Protein AF-A0A8J2WSA9-F1 (afdb_monomer_lite)

Sequence (215 aa):
MGLITRNKRFHPSLLTGVGIVQQIETETTKSYQGMYNQSFPDRCWSPDGKLTFFTTPCKSSVQTYALNWESFKICKLSLPNGCTGSVVLDVFEDWILVCGVSLTRPDQIFIGHKPGAYPMDMPDSLTGNKELPSTQSLVADVVSFKVEGDMEYEASLIFPKNPSKKTPLVVAPHGDPHSVSTDQFNAEAYFFCQLGYAVLLVNYRDRGRDRGSRD

Organism: NCBI:txid27404

Structure (mmCIF, N/CA/C/O backbone):
data_AF-A0A8J2WSA9-F1
#
_entry.id   AF-A0A8J2WSA9-F1
#
loop_
_atom_site.group_PDB
_atom_site.id
_atom_site.type_symbol
_atom_site.label_atom_id
_atom_site.label_alt_id
_atom_site.label_comp_id
_atom_site.label_asym_id
_atom_site.label_entity_id
_atom_site.label_seq_id
_atom_site.pdbx_PDB_ins_code
_atom_site.Cartn_x
_atom_site.Cartn_y
_atom_site.Cartn_z
_atom_site.occupancy
_atom_site.B_iso_or_equiv
_atom_site.auth_seq_id
_atom_site.auth_comp_id
_atom_site.auth_asym_id
_atom_site.auth_atom_id
_atom_site.pdbx_PDB_model_num
ATOM 1 N N . MET A 1 1 ? 17.358 -14.749 -1.914 1.00 30.53 1 MET A N 1
ATOM 2 C CA . MET A 1 1 ? 18.694 -14.655 -2.541 1.00 30.53 1 MET A CA 1
ATOM 3 C C . MET A 1 1 ? 18.628 -15.408 -3.864 1.00 30.53 1 MET A C 1
ATOM 5 O O . MET A 1 1 ? 18.800 -16.616 -3.882 1.00 30.53 1 MET A O 1
ATOM 9 N N . GLY A 1 2 ? 18.233 -14.723 -4.937 1.00 26.17 2 GLY A N 1
ATOM 10 C CA . GLY A 1 2 ? 18.150 -15.286 -6.284 1.00 26.17 2 GLY A CA 1
ATOM 11 C C . GLY A 1 2 ? 19.093 -14.502 -7.182 1.00 26.17 2 GLY A C 1
ATOM 12 O O . GLY A 1 2 ? 18.938 -13.291 -7.319 1.00 26.17 2 GLY A O 1
ATOM 13 N N . LEU A 1 3 ? 20.114 -15.170 -7.717 1.00 29.11 3 LEU A N 1
ATOM 14 C CA . LEU A 1 3 ? 20.982 -14.602 -8.742 1.00 29.11 3 LEU A CA 1
ATOM 15 C C . LEU A 1 3 ? 20.150 -14.396 -10.014 1.00 29.11 3 LEU A C 1
ATOM 17 O O . LEU A 1 3 ? 19.649 -15.360 -10.586 1.00 29.11 3 LEU A O 1
ATOM 21 N N . ILE A 1 4 ? 20.038 -13.150 -10.472 1.00 36.53 4 ILE A N 1
ATOM 22 C CA . ILE A 1 4 ? 19.487 -12.831 -11.790 1.00 36.53 4 ILE A CA 1
ATOM 23 C C . ILE A 1 4 ? 20.534 -13.242 -12.830 1.00 36.53 4 ILE A C 1
ATOM 25 O O . ILE A 1 4 ? 21.504 -12.526 -13.073 1.00 36.53 4 ILE A O 1
ATOM 29 N N . THR A 1 5 ? 20.362 -14.411 -13.445 1.00 39.06 5 THR A N 1
ATOM 30 C CA . THR A 1 5 ? 21.155 -14.840 -14.602 1.00 39.06 5 THR A CA 1
ATOM 31 C C . THR A 1 5 ? 20.260 -15.065 -15.814 1.00 39.06 5 THR A C 1
ATOM 33 O O . THR A 1 5 ? 19.756 -16.156 -16.054 1.00 39.06 5 THR A O 1
ATOM 36 N N . ARG A 1 6 ? 20.145 -14.040 -16.665 1.00 35.16 6 ARG A N 1
ATOM 37 C CA . ARG A 1 6 ? 19.981 -14.237 -18.113 1.00 35.16 6 ARG A CA 1
ATOM 38 C C . ARG A 1 6 ? 20.820 -13.220 -18.884 1.00 35.16 6 ARG A C 1
ATOM 40 O O . ARG A 1 6 ? 20.418 -12.085 -19.089 1.00 35.16 6 ARG A O 1
ATOM 47 N N . ASN A 1 7 ? 22.013 -13.675 -19.273 1.00 36.06 7 ASN A N 1
ATOM 48 C CA . ASN A 1 7 ? 22.831 -13.279 -20.427 1.00 36.06 7 ASN A CA 1
ATOM 49 C C . ASN A 1 7 ? 22.520 -11.938 -21.128 1.00 36.06 7 ASN A C 1
ATOM 51 O O . ASN A 1 7 ? 22.297 -11.895 -22.336 1.00 36.06 7 ASN A O 1
ATOM 55 N N . LYS A 1 8 ? 22.662 -10.827 -20.410 1.00 39.75 8 LYS A N 1
ATOM 56 C CA . LYS A 1 8 ? 23.240 -9.599 -20.963 1.00 39.75 8 LYS A CA 1
ATOM 57 C C . LYS A 1 8 ? 24.383 -9.231 -20.030 1.00 39.75 8 LYS A C 1
ATOM 59 O O . LYS A 1 8 ? 24.172 -9.070 -18.832 1.00 39.75 8 LYS A O 1
ATOM 64 N N . ARG A 1 9 ? 25.613 -9.240 -20.553 1.00 31.02 9 ARG A N 1
ATOM 65 C CA . ARG A 1 9 ? 26.825 -8.932 -19.786 1.00 31.02 9 ARG A CA 1
ATOM 66 C C . ARG A 1 9 ? 26.607 -7.600 -19.068 1.00 31.02 9 ARG A C 1
ATOM 68 O O . ARG A 1 9 ? 26.529 -6.568 -19.726 1.00 31.02 9 ARG A O 1
ATOM 75 N N . PHE A 1 10 ? 26.507 -7.640 -17.741 1.00 34.78 10 PHE A N 1
ATOM 76 C CA . PHE A 1 10 ? 26.661 -6.458 -16.905 1.00 34.78 10 PHE A CA 1
ATOM 77 C C . PHE A 1 10 ? 28.043 -5.895 -17.240 1.00 34.78 10 PHE A C 1
ATOM 79 O O . PHE A 1 10 ? 29.053 -6.562 -17.004 1.00 34.78 10 PHE A O 1
ATOM 86 N N . HIS A 1 11 ? 28.100 -4.740 -17.899 1.00 27.27 11 HIS A N 1
ATOM 87 C CA . HIS A 1 11 ? 29.375 -4.100 -18.187 1.00 27.27 11 HIS A CA 1
ATOM 88 C C . HIS A 1 11 ? 29.906 -3.563 -16.846 1.00 27.27 11 HIS A C 1
ATOM 90 O O . HIS A 1 11 ? 29.234 -2.727 -16.240 1.00 27.27 11 HIS A O 1
ATOM 96 N N . PRO A 1 12 ? 31.064 -4.025 -16.335 1.00 32.34 12 PRO A N 1
ATOM 97 C CA . PRO A 1 12 ? 31.520 -3.695 -14.978 1.00 32.34 12 PRO A CA 1
ATOM 98 C C . PRO A 1 12 ? 31.908 -2.222 -14.777 1.00 32.34 12 PRO A C 1
ATOM 100 O O . PRO A 1 12 ? 32.333 -1.839 -13.693 1.00 32.34 12 PRO A O 1
ATOM 103 N N . SER A 1 13 ? 31.780 -1.380 -15.802 1.00 31.00 13 SER A N 1
ATOM 104 C CA . SER A 1 13 ? 32.219 0.016 -15.795 1.00 31.00 13 SER A CA 1
ATOM 105 C C . SER A 1 13 ? 31.344 0.966 -14.961 1.00 31.00 13 SER A C 1
ATOM 107 O O . SER A 1 13 ? 31.622 2.158 -14.945 1.00 31.00 13 SER A O 1
ATOM 109 N N . LEU A 1 14 ? 30.314 0.468 -14.268 1.00 39.72 14 LEU A N 1
ATOM 110 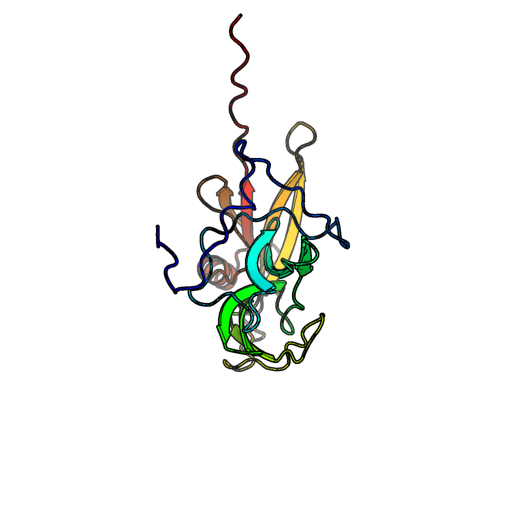C CA . LEU A 1 14 ? 29.428 1.257 -13.392 1.00 39.72 14 LEU A CA 1
ATOM 111 C C . LEU A 1 14 ? 29.654 1.019 -11.891 1.00 39.72 14 LEU A C 1
ATOM 113 O O . LEU A 1 14 ? 28.979 1.624 -11.065 1.00 39.72 14 LEU A O 1
ATOM 117 N N . LEU A 1 15 ? 30.628 0.184 -11.525 1.00 32.22 15 LEU A N 1
ATOM 118 C CA . LEU A 1 15 ? 31.158 0.149 -10.167 1.00 32.22 15 LEU A CA 1
ATOM 119 C C . LEU A 1 15 ? 32.480 0.910 -10.175 1.00 32.22 15 LEU A C 1
ATOM 121 O O . LEU A 1 15 ? 33.529 0.362 -10.510 1.00 32.22 15 LEU A O 1
ATOM 125 N N . THR A 1 16 ? 32.454 2.184 -9.785 1.00 33.78 16 THR A N 1
ATOM 126 C CA . THR A 1 16 ? 33.670 2.769 -9.216 1.00 33.78 16 THR A CA 1
ATOM 127 C C . THR A 1 16 ? 34.072 1.885 -8.035 1.00 33.78 16 THR A C 1
ATOM 129 O O . THR A 1 16 ? 33.207 1.452 -7.278 1.00 33.78 16 THR A O 1
ATOM 132 N N . GLY A 1 17 ? 35.364 1.585 -7.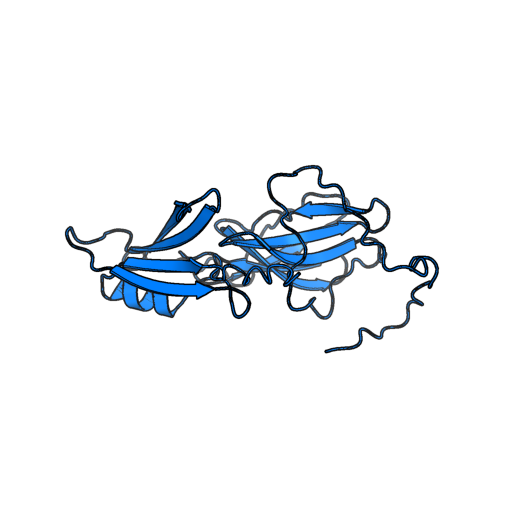869 1.00 36.12 17 GLY A N 1
ATOM 133 C CA . GLY A 1 17 ? 35.902 0.693 -6.821 1.00 36.12 17 GLY A CA 1
ATOM 134 C C . GLY A 1 17 ? 35.656 1.134 -5.367 1.00 36.12 17 GLY A C 1
ATOM 135 O O . GLY A 1 17 ? 36.246 0.593 -4.441 1.00 36.12 17 GLY A O 1
ATOM 136 N N . VAL A 1 18 ? 34.778 2.109 -5.170 1.00 34.09 18 VAL A N 1
ATOM 137 C CA . VAL A 1 18 ? 34.196 2.558 -3.916 1.00 34.09 18 VAL A CA 1
ATOM 138 C C . VAL A 1 18 ? 32.696 2.581 -4.193 1.00 34.09 18 VAL A C 1
ATOM 140 O O . VAL A 1 18 ? 32.286 3.213 -5.166 1.00 34.09 18 VAL A O 1
ATOM 143 N N . GLY A 1 19 ? 31.892 1.847 -3.421 1.00 33.97 19 GLY A N 1
ATOM 144 C CA . GLY A 1 19 ? 30.439 1.745 -3.594 1.00 33.97 19 GLY A CA 1
ATOM 145 C C . GLY A 1 19 ? 29.738 3.092 -3.413 1.00 33.97 19 GLY A C 1
ATOM 146 O O . GLY A 1 19 ? 29.170 3.363 -2.359 1.00 33.97 19 GLY A O 1
ATOM 147 N N . ILE A 1 20 ? 29.811 3.950 -4.426 1.00 35.47 20 ILE A N 1
ATOM 148 C CA . ILE A 1 20 ? 29.144 5.243 -4.460 1.00 35.47 20 ILE A CA 1
ATOM 149 C C . ILE A 1 20 ? 27.682 4.965 -4.799 1.00 35.47 20 ILE A C 1
ATOM 151 O O . ILE A 1 20 ? 27.349 4.535 -5.902 1.00 35.47 20 ILE A O 1
ATOM 155 N N . VAL A 1 21 ? 26.806 5.201 -3.824 1.00 45.19 21 VAL A N 1
ATOM 156 C CA . VAL A 1 21 ? 25.365 5.298 -4.055 1.00 45.19 21 VAL A CA 1
ATOM 157 C C . VAL A 1 21 ? 25.145 6.561 -4.881 1.00 45.19 21 VAL A C 1
ATOM 159 O O . VAL A 1 21 ? 25.292 7.670 -4.370 1.00 45.19 21 VAL A O 1
ATOM 162 N N . GLN A 1 22 ? 24.840 6.411 -6.169 1.00 46.47 22 GLN A N 1
ATOM 163 C CA . GLN A 1 22 ? 24.440 7.550 -6.985 1.00 46.47 22 GLN A CA 1
ATOM 164 C C . GLN A 1 22 ? 23.079 8.039 -6.489 1.00 46.47 22 GLN A C 1
ATOM 166 O O . GLN A 1 22 ? 22.099 7.292 -6.482 1.00 46.47 22 GLN A O 1
ATOM 171 N N . GLN A 1 23 ? 23.026 9.293 -6.042 1.00 52.50 23 GLN A N 1
ATOM 172 C CA . GLN A 1 23 ? 21.777 9.922 -5.646 1.00 52.50 23 GLN A CA 1
ATOM 173 C C . GLN A 1 23 ? 20.931 10.146 -6.901 1.00 52.50 23 GLN A C 1
ATOM 175 O O . GLN A 1 23 ? 21.329 10.865 -7.814 1.00 52.50 23 GLN A O 1
ATOM 180 N N . ILE A 1 24 ? 19.781 9.482 -6.955 1.00 56.69 24 ILE A N 1
ATOM 181 C CA . ILE A 1 24 ? 18.830 9.611 -8.055 1.00 56.69 24 ILE A CA 1
ATOM 182 C C . ILE A 1 24 ? 17.950 10.836 -7.794 1.00 56.69 24 ILE A C 1
ATOM 184 O O . ILE A 1 24 ? 17.276 10.921 -6.764 1.00 56.69 24 ILE A O 1
ATOM 188 N N . GLU A 1 25 ? 17.958 11.786 -8.728 1.00 48.47 25 GLU A N 1
ATOM 189 C CA . GLU A 1 25 ? 17.082 12.954 -8.689 1.00 48.47 25 GLU A CA 1
ATOM 190 C C . GLU A 1 25 ? 15.652 12.560 -9.080 1.00 48.47 25 GLU A C 1
ATOM 192 O O . GLU A 1 25 ? 15.408 11.872 -10.074 1.00 48.47 25 GLU A O 1
ATOM 197 N N . THR A 1 26 ? 14.680 13.000 -8.281 1.00 50.38 26 THR A N 1
ATOM 198 C CA . THR A 1 26 ? 13.255 12.799 -8.559 1.00 50.38 26 THR A CA 1
ATOM 199 C C . THR A 1 26 ? 12.624 14.138 -8.905 1.00 50.38 26 THR A C 1
ATOM 201 O O . THR A 1 26 ? 12.731 15.092 -8.141 1.00 50.38 26 THR A O 1
ATOM 204 N N . GLU A 1 27 ? 11.930 14.223 -10.043 1.00 44.84 27 GLU A N 1
ATOM 205 C CA . GLU A 1 27 ? 11.190 15.442 -10.416 1.00 44.84 27 GLU A CA 1
ATOM 206 C C . GLU A 1 27 ? 10.021 15.710 -9.449 1.00 44.84 27 GLU A C 1
ATOM 208 O O . GLU A 1 27 ? 9.617 16.850 -9.236 1.00 44.84 27 GLU A O 1
ATOM 213 N N . THR A 1 28 ? 9.520 14.662 -8.786 1.00 45.75 28 THR A N 1
ATOM 214 C CA . THR A 1 28 ? 8.508 14.737 -7.726 1.00 45.75 28 THR A CA 1
ATOM 215 C C . THR A 1 28 ? 9.109 14.341 -6.377 1.00 45.75 28 THR A C 1
ATOM 217 O O . THR A 1 28 ? 8.820 13.265 -5.848 1.00 45.75 28 THR A O 1
ATOM 220 N N . THR A 1 29 ? 9.926 15.219 -5.796 1.00 41.12 29 THR A N 1
ATOM 221 C CA . THR A 1 29 ? 10.619 15.029 -4.502 1.00 41.12 29 THR A CA 1
ATOM 222 C C . THR A 1 29 ? 9.713 14.691 -3.310 1.00 41.12 29 THR A C 1
ATOM 224 O O . THR A 1 29 ? 10.207 14.323 -2.250 1.00 41.12 29 THR A O 1
ATOM 227 N N . LYS A 1 30 ? 8.383 14.783 -3.449 1.00 52.03 30 LYS A N 1
ATOM 228 C CA . LYS A 1 30 ? 7.430 14.492 -2.366 1.00 52.03 30 LYS A CA 1
ATOM 229 C C . LYS A 1 30 ? 6.979 13.031 -2.266 1.00 52.03 30 LYS A C 1
ATOM 231 O O . LYS A 1 30 ? 6.441 12.669 -1.224 1.00 52.03 30 LYS A O 1
ATOM 236 N N . SER A 1 31 ? 7.133 12.203 -3.308 1.00 63.50 31 SER A N 1
ATOM 237 C CA . SER A 1 31 ? 6.492 10.871 -3.334 1.00 63.50 31 SER A CA 1
ATOM 238 C C . SER A 1 31 ? 7.441 9.683 -3.180 1.00 63.50 31 SER A C 1
ATOM 240 O O . SER A 1 31 ? 7.039 8.682 -2.598 1.00 63.50 31 SER A O 1
ATOM 242 N N . TYR A 1 32 ? 8.676 9.765 -3.677 1.00 81.25 32 TYR A N 1
ATOM 243 C CA . TYR A 1 32 ? 9.633 8.660 -3.620 1.00 81.25 32 TYR A CA 1
ATOM 244 C C . TYR A 1 32 ? 10.502 8.755 -2.366 1.00 81.25 32 TYR A C 1
ATOM 246 O O . TYR A 1 32 ? 11.132 9.780 -2.124 1.00 81.25 32 TYR A O 1
ATOM 254 N N . GLN A 1 33 ? 10.538 7.683 -1.575 1.00 81.44 33 GLN A N 1
ATOM 255 C CA . GLN A 1 33 ? 11.238 7.662 -0.284 1.00 81.44 33 GLN A CA 1
ATOM 256 C C . GLN A 1 33 ? 12.514 6.819 -0.300 1.00 81.44 33 GLN A C 1
ATOM 258 O O . GLN A 1 33 ? 13.215 6.772 0.702 1.00 81.44 33 GLN A O 1
ATOM 263 N N . GLY A 1 34 ? 12.834 6.184 -1.428 1.00 85.75 34 GLY A N 1
ATOM 264 C CA . GLY A 1 34 ? 13.925 5.223 -1.546 1.00 85.75 34 GLY A CA 1
ATOM 265 C C . GLY A 1 34 ? 13.427 3.854 -1.996 1.00 85.75 34 GLY A C 1
ATOM 266 O O . GLY A 1 34 ? 12.224 3.610 -2.094 1.00 85.75 34 GLY A O 1
ATOM 267 N N . MET A 1 35 ? 14.373 2.967 -2.291 1.00 87.62 35 MET A N 1
ATOM 268 C CA . MET A 1 35 ? 14.117 1.616 -2.781 1.00 87.62 35 MET A CA 1
ATOM 269 C C . MET A 1 35 ? 14.334 0.621 -1.635 1.00 87.62 35 MET A C 1
ATOM 271 O O . MET A 1 35 ? 15.456 0.192 -1.379 1.00 87.62 35 MET A O 1
ATOM 275 N N . TYR A 1 36 ? 13.252 0.298 -0.924 1.00 87.00 36 TYR A N 1
ATOM 276 C CA . TYR A 1 36 ? 13.221 -0.605 0.238 1.00 87.00 36 TYR A CA 1
ATOM 277 C C . TYR A 1 36 ? 12.524 -1.934 -0.079 1.00 87.00 36 TYR A C 1
ATOM 279 O O . TYR A 1 36 ? 11.999 -2.613 0.804 1.00 87.00 36 TYR A O 1
ATOM 287 N N . ASN A 1 37 ? 12.453 -2.293 -1.358 1.00 87.19 37 ASN A N 1
ATOM 288 C CA . ASN A 1 37 ? 11.801 -3.511 -1.801 1.00 87.19 37 ASN A CA 1
ATOM 289 C C . ASN A 1 37 ? 12.589 -4.745 -1.352 1.00 87.19 37 ASN A C 1
ATOM 291 O O . ASN A 1 37 ? 13.810 -4.799 -1.469 1.00 87.19 37 ASN A O 1
ATOM 295 N N . GLN A 1 38 ? 11.884 -5.769 -0.873 1.00 80.88 38 GLN A N 1
ATOM 296 C CA . GLN A 1 38 ? 12.527 -7.024 -0.468 1.00 80.88 38 GLN A CA 1
ATOM 297 C C . GLN A 1 38 ? 13.000 -7.853 -1.670 1.00 80.88 38 GLN A C 1
ATOM 299 O O . GLN A 1 38 ? 13.922 -8.660 -1.555 1.00 80.88 38 GLN A O 1
ATOM 304 N N . SER A 1 39 ? 12.351 -7.682 -2.824 1.00 86.44 39 SER A N 1
ATOM 305 C CA . SER A 1 39 ? 12.686 -8.370 -4.071 1.00 86.44 39 SER A CA 1
ATOM 306 C C . SER A 1 39 ? 12.156 -7.609 -5.289 1.00 86.44 39 SER A C 1
ATOM 308 O O . SER A 1 39 ? 11.332 -6.701 -5.161 1.00 86.44 39 SER A O 1
ATOM 310 N N . PHE A 1 40 ? 12.668 -7.961 -6.466 1.00 91.38 40 PHE A N 1
ATOM 311 C CA . PHE A 1 40 ? 12.097 -7.589 -7.760 1.00 91.38 40 PHE A CA 1
ATOM 312 C C . PHE A 1 40 ? 11.294 -8.778 -8.300 1.00 91.38 40 PHE A C 1
ATOM 314 O O . PHE A 1 40 ? 11.656 -9.915 -7.983 1.00 91.38 40 PHE A O 1
ATOM 321 N N . PRO A 1 41 ? 10.258 -8.554 -9.129 1.00 91.81 41 PRO A N 1
ATOM 322 C CA . PRO A 1 41 ? 9.641 -9.652 -9.859 1.00 91.81 41 PRO A CA 1
ATOM 323 C C . PRO A 1 41 ? 10.644 -10.271 -10.842 1.00 91.81 41 PRO A C 1
ATOM 325 O O . PRO A 1 41 ? 11.576 -9.599 -11.295 1.00 91.81 41 PRO A O 1
ATOM 328 N N . ASP A 1 42 ? 10.430 -11.541 -11.198 1.00 92.06 42 ASP A N 1
ATOM 329 C CA . ASP A 1 42 ? 11.324 -12.297 -12.089 1.00 92.06 42 ASP A CA 1
ATOM 330 C C . ASP A 1 42 ? 11.548 -11.587 -13.433 1.00 92.06 42 ASP A C 1
ATOM 332 O O . ASP A 1 42 ? 12.653 -11.614 -13.986 1.00 92.06 42 ASP A O 1
ATOM 336 N N . ARG A 1 43 ? 10.513 -10.910 -13.948 1.00 94.88 43 ARG A N 1
ATOM 337 C CA . ARG A 1 43 ? 10.621 -9.987 -15.080 1.00 94.88 43 ARG A CA 1
ATOM 338 C C . ARG A 1 43 ? 10.213 -8.591 -14.638 1.00 94.88 43 ARG A C 1
ATOM 340 O O . ARG A 1 43 ? 9.060 -8.326 -14.319 1.00 94.88 43 ARG A O 1
ATOM 347 N N . CYS A 1 44 ? 11.191 -7.698 -14.642 1.00 93.56 44 CYS A N 1
ATOM 348 C CA . CYS A 1 44 ? 11.035 -6.311 -14.220 1.00 93.56 44 CYS A CA 1
ATOM 349 C C . CYS A 1 44 ? 11.605 -5.308 -15.231 1.00 93.56 44 CYS A C 1
ATOM 351 O O . CYS A 1 44 ? 11.681 -4.123 -14.927 1.00 93.56 44 CYS A O 1
ATOM 353 N N . TRP A 1 45 ? 12.037 -5.759 -16.411 1.00 92.50 45 TRP A N 1
ATOM 354 C CA . TRP A 1 45 ? 12.743 -4.936 -17.395 1.00 92.50 45 TRP A CA 1
ATOM 355 C C . TRP A 1 45 ? 11.895 -4.692 -18.635 1.00 92.50 45 TRP A C 1
ATOM 357 O O . TRP A 1 45 ? 11.215 -5.605 -19.103 1.00 92.50 45 TRP A O 1
ATOM 367 N N . SER A 1 46 ? 12.012 -3.498 -19.215 1.00 90.19 46 SER A N 1
ATOM 368 C CA . SER A 1 46 ? 11.565 -3.266 -20.590 1.00 90.19 46 SER A CA 1
ATOM 369 C C . SER A 1 46 ? 12.423 -4.061 -21.594 1.00 90.19 46 SER A C 1
ATOM 371 O O . SER A 1 46 ? 13.589 -4.362 -21.310 1.00 90.19 46 SER A O 1
ATOM 373 N N . PRO A 1 47 ? 11.906 -4.381 -22.796 1.00 89.31 47 PRO A N 1
ATOM 374 C CA . PRO A 1 47 ? 12.631 -5.173 -23.802 1.00 89.31 47 PRO A CA 1
ATOM 375 C C . PRO A 1 47 ? 13.979 -4.580 -24.225 1.00 89.31 47 PRO A C 1
ATOM 377 O O . PRO A 1 47 ? 14.957 -5.305 -24.442 1.00 89.31 47 PRO A O 1
ATOM 380 N N . ASP A 1 48 ? 14.040 -3.251 -24.300 1.00 89.06 48 ASP A N 1
ATOM 381 C CA . ASP A 1 48 ? 15.241 -2.484 -24.632 1.00 89.06 48 ASP A CA 1
ATOM 382 C C . ASP A 1 48 ? 16.257 -2.401 -23.476 1.00 89.06 48 ASP A C 1
ATOM 384 O O . ASP A 1 48 ? 17.397 -1.993 -23.687 1.00 89.06 48 ASP A O 1
ATOM 388 N N . GLY A 1 49 ? 15.881 -2.841 -22.270 1.00 89.31 49 GLY A N 1
ATOM 389 C CA . GLY A 1 49 ? 16.709 -2.791 -21.067 1.00 89.31 49 GLY A CA 1
ATOM 390 C C . GLY A 1 49 ? 16.883 -1.391 -20.475 1.00 89.31 49 GLY A C 1
ATOM 391 O O . GLY A 1 49 ? 17.723 -1.215 -19.597 1.00 89.31 49 GLY A O 1
ATOM 392 N N . LYS A 1 50 ? 16.125 -0.392 -20.941 1.00 89.06 50 LYS A N 1
ATOM 393 C CA . LYS A 1 50 ? 16.253 0.998 -20.482 1.00 89.06 50 LYS A CA 1
ATOM 394 C C . LYS A 1 50 ? 15.480 1.287 -19.205 1.00 89.06 50 LYS A C 1
ATOM 396 O O . LYS A 1 50 ? 15.829 2.228 -18.493 1.00 89.06 50 LYS A O 1
ATOM 401 N N . LEU A 1 51 ? 14.433 0.515 -18.922 1.00 89.50 51 LEU A N 1
ATOM 402 C CA . LEU A 1 51 ? 13.562 0.705 -17.770 1.00 89.50 51 LEU A CA 1
ATOM 403 C C . LEU A 1 51 ? 13.579 -0.522 -16.860 1.00 89.50 51 LEU A C 1
ATOM 405 O O . LEU A 1 51 ? 13.489 -1.653 -17.338 1.00 89.50 51 LEU A O 1
ATOM 409 N N . THR A 1 52 ? 13.614 -0.282 -15.550 1.00 91.62 52 THR A N 1
ATOM 410 C CA . THR A 1 52 ? 13.305 -1.292 -14.530 1.00 91.62 52 THR A CA 1
ATOM 411 C C . THR A 1 52 ? 12.111 -0.859 -13.704 1.00 91.62 52 THR A C 1
ATOM 413 O O . THR A 1 52 ? 12.085 0.258 -13.194 1.00 91.62 52 THR A O 1
ATOM 416 N N . PHE A 1 53 ? 11.158 -1.764 -13.526 1.00 91.69 53 PHE A N 1
ATOM 417 C CA . PHE A 1 53 ? 9.958 -1.580 -12.726 1.00 91.69 53 PHE A CA 1
ATOM 418 C C . PHE A 1 53 ? 10.128 -2.239 -11.363 1.00 91.69 53 PHE A C 1
ATOM 420 O O . PHE A 1 53 ? 10.603 -3.369 -11.258 1.00 91.69 53 PHE A O 1
ATOM 427 N N . PHE A 1 54 ? 9.749 -1.534 -10.307 1.00 93.12 54 PHE A N 1
ATOM 428 C CA . PHE A 1 54 ? 9.885 -2.031 -8.945 1.00 93.12 54 PHE A CA 1
ATOM 429 C C . PHE A 1 54 ? 8.835 -1.425 -8.029 1.00 93.12 54 PHE A C 1
ATOM 431 O O . PHE A 1 54 ? 8.261 -0.377 -8.320 1.00 93.12 54 PHE A O 1
ATOM 438 N N . THR A 1 55 ? 8.612 -2.080 -6.899 1.00 93.50 55 THR A N 1
ATOM 439 C CA . THR A 1 55 ? 7.638 -1.656 -5.899 1.00 93.50 55 THR A CA 1
ATOM 440 C C . THR A 1 55 ? 8.321 -1.449 -4.574 1.00 93.50 55 THR A C 1
ATOM 442 O O . THR A 1 55 ? 9.003 -2.349 -4.109 1.00 93.50 55 THR A O 1
ATOM 445 N N . THR A 1 56 ? 8.096 -0.309 -3.934 1.00 91.62 56 THR A N 1
ATOM 446 C CA . THR A 1 56 ? 8.687 0.004 -2.632 1.00 91.62 56 THR A CA 1
ATOM 447 C C . THR A 1 56 ? 7.628 0.553 -1.674 1.00 91.62 56 THR A C 1
ATOM 449 O O . THR A 1 56 ? 6.721 1.269 -2.118 1.00 91.62 56 THR A O 1
ATOM 452 N N . PRO A 1 57 ? 7.718 0.254 -0.366 1.00 89.50 57 PRO A N 1
ATOM 453 C CA . PRO A 1 57 ? 6.957 0.975 0.643 1.00 89.50 57 PRO A CA 1
ATOM 454 C C . PRO A 1 57 ? 7.259 2.477 0.602 1.00 89.50 57 PRO A C 1
ATOM 456 O O . PRO A 1 57 ? 8.399 2.898 0.390 1.00 89.50 57 PRO A O 1
ATOM 459 N N . CYS A 1 58 ? 6.227 3.286 0.810 1.00 86.38 58 CYS A N 1
ATOM 460 C CA . CYS A 1 58 ? 6.279 4.738 0.934 1.00 86.38 58 CYS A CA 1
ATOM 461 C C . CYS A 1 58 ? 5.318 5.139 2.059 1.00 86.38 58 CYS A C 1
ATOM 463 O O . CYS A 1 58 ? 4.112 5.255 1.827 1.00 86.38 58 CYS A O 1
ATOM 465 N N . LYS A 1 59 ? 5.848 5.335 3.275 1.00 84.19 59 LYS A N 1
ATOM 466 C CA . LYS A 1 59 ? 5.064 5.446 4.525 1.00 84.19 59 LYS A CA 1
ATOM 467 C C . LYS A 1 59 ? 4.063 4.280 4.657 1.00 84.19 59 LYS A C 1
ATOM 469 O O . LYS A 1 59 ? 4.487 3.143 4.472 1.00 84.19 59 LYS A O 1
ATOM 474 N N . SER A 1 60 ? 2.778 4.524 4.936 1.00 88.06 60 SER A N 1
ATOM 475 C CA . SER A 1 60 ? 1.746 3.473 5.015 1.00 88.06 60 SER A CA 1
ATOM 476 C C . SER A 1 60 ? 1.146 3.114 3.654 1.00 88.06 60 SER A C 1
ATOM 478 O O . SER A 1 60 ? 0.017 2.647 3.588 1.00 88.06 60 SER A O 1
ATOM 480 N N . SER A 1 61 ? 1.875 3.324 2.555 1.00 89.94 61 SER A N 1
ATOM 481 C CA . SER A 1 61 ? 1.457 2.886 1.221 1.00 89.94 61 SER A CA 1
ATOM 482 C C . SER A 1 61 ? 2.524 2.037 0.543 1.00 89.94 61 SER A C 1
ATOM 484 O O . SER A 1 61 ? 3.697 2.080 0.920 1.00 89.94 61 SER A O 1
ATOM 486 N N . VAL A 1 62 ? 2.134 1.297 -0.489 1.00 92.00 62 VAL A N 1
ATOM 487 C CA . VAL A 1 62 ? 3.057 0.600 -1.385 1.00 92.00 62 VAL A CA 1
ATOM 488 C C . VAL A 1 62 ? 2.881 1.097 -2.816 1.00 92.00 62 VAL A C 1
ATOM 490 O O . VAL A 1 62 ? 1.769 1.201 -3.328 1.00 92.00 62 VAL A O 1
ATOM 493 N N . GLN A 1 63 ? 3.983 1.480 -3.462 1.00 92.00 63 GLN A N 1
ATOM 494 C CA . GLN A 1 63 ? 3.929 2.195 -4.736 1.00 92.00 63 GLN A CA 1
ATOM 495 C C . GLN A 1 63 ? 4.882 1.586 -5.756 1.00 92.00 63 GLN A C 1
ATOM 497 O O . GLN A 1 63 ? 6.019 1.229 -5.435 1.00 92.00 63 GLN A O 1
ATOM 502 N N . THR A 1 64 ? 4.416 1.508 -7.002 1.00 91.56 64 THR A N 1
ATOM 503 C CA . THR A 1 64 ? 5.213 1.040 -8.133 1.00 91.56 64 THR A CA 1
ATOM 504 C C . THR A 1 64 ? 5.843 2.210 -8.874 1.00 91.56 64 THR A C 1
ATOM 506 O O . THR A 1 64 ? 5.206 3.229 -9.156 1.00 91.56 64 THR A O 1
ATOM 509 N N . TYR A 1 65 ? 7.113 2.038 -9.207 1.00 90.50 65 TYR A N 1
ATOM 510 C CA . TYR A 1 65 ? 7.941 2.999 -9.906 1.00 90.50 65 TYR A CA 1
ATOM 511 C C . TYR A 1 65 ? 8.628 2.341 -11.088 1.00 90.50 65 TYR A C 1
ATOM 513 O O . TYR A 1 65 ? 8.767 1.119 -11.161 1.00 90.50 65 TYR A O 1
ATOM 521 N N . ALA A 1 66 ? 9.115 3.186 -11.980 1.00 89.50 66 ALA A N 1
ATOM 522 C CA . ALA A 1 66 ? 10.037 2.788 -13.010 1.00 89.50 66 ALA A CA 1
ATOM 523 C C . ALA A 1 66 ? 11.274 3.685 -12.999 1.00 89.50 66 ALA A C 1
ATOM 525 O O . ALA A 1 66 ? 11.170 4.913 -12.976 1.00 89.50 66 ALA A O 1
ATOM 526 N N . LEU A 1 67 ? 12.441 3.049 -13.002 1.00 88.81 67 LEU A N 1
ATOM 527 C CA . LEU A 1 67 ? 13.751 3.673 -13.101 1.00 88.81 67 LEU A CA 1
ATOM 528 C C . LEU A 1 67 ? 14.210 3.625 -14.553 1.00 88.81 67 LEU A C 1
ATOM 530 O O . LEU A 1 67 ? 14.275 2.551 -15.146 1.00 88.81 67 LEU A O 1
ATOM 534 N N . ASN A 1 68 ? 14.549 4.780 -15.114 1.00 87.94 68 ASN A N 1
ATOM 535 C CA . ASN A 1 68 ? 15.206 4.879 -16.407 1.00 87.94 68 ASN A CA 1
ATOM 536 C C . ASN A 1 68 ? 16.729 4.880 -16.216 1.00 87.94 68 ASN A C 1
ATOM 538 O O . ASN A 1 68 ? 17.260 5.774 -15.568 1.00 87.94 68 ASN A O 1
ATOM 542 N N . TRP A 1 69 ? 17.432 3.914 -16.804 1.00 85.62 69 TRP A N 1
ATOM 543 C CA . TRP A 1 69 ? 18.880 3.738 -16.635 1.00 85.62 69 TRP A CA 1
ATOM 544 C C . TRP A 1 69 ? 19.747 4.648 -17.509 1.00 85.62 69 TRP A C 1
ATOM 546 O O . TRP A 1 69 ? 20.940 4.766 -17.258 1.00 85.62 69 TRP A O 1
ATOM 556 N N . GLU A 1 70 ? 19.174 5.300 -18.521 1.00 87.75 70 GLU A N 1
ATOM 557 C 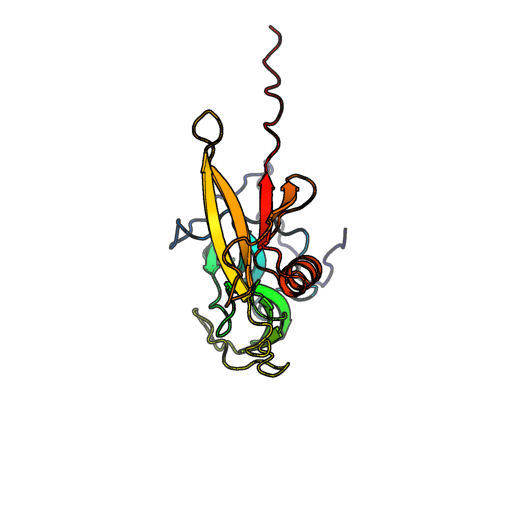CA . GLU A 1 70 ? 19.907 6.270 -19.346 1.00 87.75 70 GLU A CA 1
ATOM 558 C C . GLU A 1 70 ? 19.937 7.651 -18.682 1.00 87.75 70 GLU A C 1
ATOM 560 O O . GLU A 1 70 ? 20.953 8.337 -18.693 1.00 87.75 70 GLU A O 1
ATOM 565 N N . SER A 1 71 ? 18.813 8.055 -18.088 1.00 85.56 71 SER A N 1
ATOM 566 C CA . SER A 1 71 ? 18.641 9.362 -17.439 1.00 85.56 71 SER A CA 1
ATOM 567 C C . SER A 1 71 ? 18.768 9.322 -15.919 1.00 85.56 71 SER A C 1
ATOM 569 O O . SER A 1 71 ? 18.808 10.376 -15.293 1.00 85.56 71 SER A O 1
ATOM 571 N N . PHE A 1 72 ? 18.782 8.126 -15.324 1.00 84.00 72 PHE A N 1
ATOM 572 C CA . PHE A 1 72 ? 18.694 7.900 -13.880 1.00 84.00 72 PHE A CA 1
ATOM 573 C C . PHE A 1 72 ? 17.476 8.558 -13.223 1.00 84.00 72 PHE A C 1
ATOM 575 O O . PHE A 1 72 ? 17.514 8.877 -12.043 1.00 84.00 72 PHE A O 1
ATOM 582 N N . LYS A 1 73 ? 16.379 8.754 -13.965 1.00 84.44 73 LYS A N 1
ATOM 583 C CA . LYS A 1 73 ? 15.131 9.317 -13.433 1.00 84.44 73 LYS A CA 1
ATOM 584 C C . LYS A 1 73 ? 14.177 8.224 -12.966 1.00 84.44 73 LYS A C 1
ATOM 586 O O . LYS A 1 73 ? 14.046 7.186 -13.616 1.00 84.44 73 LYS A O 1
ATOM 591 N N . ILE A 1 74 ? 13.471 8.493 -11.868 1.00 86.12 74 ILE A N 1
ATOM 592 C CA . ILE A 1 74 ? 12.412 7.630 -11.328 1.00 86.12 74 ILE A CA 1
ATOM 593 C C . ILE A 1 74 ? 11.046 8.269 -11.566 1.00 86.12 74 ILE A C 1
ATOM 595 O O . ILE A 1 74 ? 10.817 9.423 -11.201 1.00 86.12 74 ILE A O 1
ATOM 599 N N . CYS A 1 75 ? 10.120 7.487 -12.118 1.00 84.31 75 CYS A N 1
ATOM 600 C CA . CYS A 1 75 ? 8.734 7.885 -12.340 1.00 84.31 75 CYS A CA 1
ATOM 601 C C . CYS A 1 75 ? 7.789 6.954 -11.581 1.00 84.31 75 CYS A C 1
ATOM 603 O O . CYS A 1 75 ? 7.886 5.733 -11.702 1.00 84.31 75 CYS A O 1
ATOM 605 N N . LYS A 1 76 ? 6.854 7.524 -10.816 1.00 86.44 76 LYS A N 1
ATOM 606 C CA . LYS A 1 76 ? 5.761 6.764 -10.199 1.00 86.44 76 LYS A CA 1
ATOM 607 C C . LYS A 1 76 ? 4.773 6.329 -11.285 1.00 86.44 76 LYS A C 1
ATOM 609 O O . LYS A 1 76 ? 4.414 7.143 -12.135 1.00 86.44 76 LYS A O 1
ATOM 614 N N . LEU A 1 77 ? 4.334 5.072 -11.260 1.00 85.94 77 LEU A N 1
ATOM 615 C CA . LEU A 1 77 ? 3.264 4.609 -12.145 1.00 85.94 77 LEU A CA 1
ATOM 616 C C . LEU A 1 77 ? 1.912 5.143 -11.663 1.00 85.94 77 LEU A C 1
ATOM 618 O O . LEU A 1 77 ? 1.682 5.299 -10.461 1.00 85.94 77 LEU A O 1
ATOM 622 N N . SER A 1 78 ? 1.014 5.414 -12.610 1.00 86.12 78 SER A N 1
ATOM 623 C CA . SER A 1 78 ? -0.373 5.757 -12.303 1.00 86.12 78 SER A CA 1
ATOM 624 C C . SER A 1 78 ? -1.023 4.625 -11.513 1.00 86.12 78 SER A C 1
ATOM 626 O O . SER A 1 78 ? -0.793 3.445 -11.786 1.00 86.12 78 SER A O 1
ATOM 628 N N . LEU A 1 79 ? -1.838 4.986 -10.527 1.00 88.12 79 LEU A N 1
ATOM 629 C CA . LEU A 1 79 ? -2.570 4.001 -9.745 1.00 88.12 79 LEU A CA 1
ATOM 630 C C . LEU A 1 79 ? -3.744 3.445 -10.554 1.00 88.12 79 LEU A C 1
ATOM 632 O O . LEU A 1 79 ? -4.424 4.218 -11.233 1.00 88.12 79 LEU A O 1
ATOM 636 N N . PRO A 1 80 ? -4.025 2.137 -10.452 1.00 88.31 80 PRO A N 1
ATOM 637 C CA . PRO A 1 80 ? -5.273 1.592 -10.958 1.00 88.31 80 PRO A CA 1
ATOM 638 C C . PRO A 1 80 ? -6.489 2.267 -10.313 1.00 88.31 80 PRO A C 1
ATOM 640 O O . PRO A 1 80 ? -6.442 2.701 -9.158 1.00 88.31 80 PRO A O 1
ATOM 643 N N . ASN A 1 81 ? -7.599 2.338 -11.048 1.00 85.69 81 ASN A N 1
ATOM 644 C CA . ASN A 1 81 ? -8.799 3.036 -10.593 1.00 85.69 81 ASN A CA 1
ATOM 645 C C . ASN A 1 81 ? -9.310 2.503 -9.247 1.00 85.69 81 ASN A C 1
ATOM 647 O O . ASN A 1 81 ? -9.608 1.316 -9.090 1.00 85.69 81 ASN A O 1
ATOM 651 N N . GLY A 1 82 ? -9.445 3.415 -8.279 1.00 86.75 82 GLY A N 1
ATOM 652 C CA . GLY A 1 82 ? -9.915 3.131 -6.923 1.00 86.75 82 GLY A CA 1
ATOM 653 C C . GLY A 1 82 ? -8.919 2.367 -6.043 1.00 86.75 82 GLY A C 1
ATOM 654 O O . GLY A 1 82 ? -9.329 1.866 -5.000 1.00 86.75 82 GLY A O 1
ATOM 655 N N . CYS A 1 83 ? -7.658 2.233 -6.454 1.00 91.56 83 CYS A N 1
ATOM 656 C CA . CYS A 1 83 ? -6.566 1.736 -5.618 1.00 91.56 83 CYS A CA 1
ATOM 657 C C . CYS A 1 83 ? -5.781 2.910 -5.018 1.00 91.56 83 CYS A C 1
ATOM 659 O O . CYS A 1 83 ? -5.705 3.989 -5.605 1.00 91.56 83 CYS A O 1
ATOM 661 N N . THR A 1 84 ? -5.180 2.697 -3.852 1.00 93.25 84 THR A N 1
ATOM 662 C CA . THR A 1 84 ? -4.307 3.681 -3.183 1.00 93.25 84 THR A CA 1
ATOM 663 C C . THR A 1 84 ? -2.826 3.337 -3.359 1.00 93.25 84 THR A C 1
ATOM 665 O O . THR A 1 84 ? -1.962 4.216 -3.271 1.00 93.25 84 THR A O 1
ATOM 668 N N . GLY A 1 85 ? -2.550 2.078 -3.706 1.00 93.12 85 GLY A N 1
ATOM 669 C CA . GLY A 1 85 ? -1.218 1.534 -3.911 1.00 93.12 85 GLY A CA 1
ATOM 670 C C . GLY A 1 85 ? -1.170 0.553 -5.077 1.00 93.12 85 GLY A C 1
ATOM 671 O O . GLY A 1 85 ? -2.192 0.174 -5.660 1.00 93.12 85 GLY A O 1
ATOM 672 N N . SER A 1 86 ? 0.043 0.143 -5.435 1.00 93.44 86 SER A N 1
ATOM 673 C CA . SER A 1 86 ? 0.269 -0.856 -6.479 1.00 93.44 86 SER A CA 1
ATOM 674 C C . SER A 1 86 ? 1.553 -1.647 -6.262 1.00 93.44 86 SER A C 1
ATOM 676 O O . SER A 1 86 ? 2.568 -1.099 -5.824 1.00 93.44 86 SER A O 1
ATOM 678 N N . VAL A 1 87 ? 1.519 -2.917 -6.658 1.00 94.50 87 VAL A N 1
ATOM 679 C CA . VAL A 1 87 ? 2.654 -3.843 -6.666 1.00 94.50 87 VAL A CA 1
ATOM 680 C C . VAL A 1 87 ? 2.866 -4.369 -8.082 1.00 94.50 87 VAL A C 1
ATOM 682 O O . VAL A 1 87 ? 1.953 -4.968 -8.645 1.00 94.50 87 VAL A O 1
ATOM 685 N N . VAL A 1 88 ? 4.049 -4.185 -8.671 1.00 94.31 88 VAL A N 1
ATOM 686 C CA . VAL A 1 88 ? 4.391 -4.822 -9.949 1.00 94.31 88 VAL A CA 1
ATOM 687 C C . VAL A 1 88 ? 4.579 -6.319 -9.735 1.00 94.31 88 VAL A C 1
ATOM 689 O O . VAL A 1 88 ? 5.330 -6.748 -8.861 1.00 94.31 88 VAL A O 1
ATOM 692 N N . LEU A 1 89 ? 3.871 -7.110 -10.536 1.00 95.12 89 LEU A N 1
ATOM 693 C CA . LEU A 1 89 ? 3.931 -8.567 -10.493 1.00 95.12 89 LEU A CA 1
ATOM 694 C C . LEU A 1 89 ? 4.801 -9.119 -11.617 1.00 95.12 89 LEU A C 1
ATOM 696 O O . LEU A 1 89 ? 5.510 -10.101 -11.416 1.00 95.12 89 LEU A O 1
ATOM 700 N N . ASP A 1 90 ? 4.727 -8.507 -12.799 1.00 94.38 90 ASP A N 1
ATOM 701 C CA . ASP A 1 90 ? 5.380 -9.017 -13.997 1.00 94.38 90 ASP A CA 1
ATOM 702 C C . ASP A 1 90 ? 5.475 -7.939 -15.085 1.00 94.38 90 ASP A C 1
ATOM 704 O O . ASP A 1 90 ? 4.639 -7.033 -15.162 1.00 94.38 90 ASP A O 1
ATOM 708 N N . VAL A 1 91 ? 6.480 -8.067 -15.947 1.00 92.31 91 VAL A N 1
ATOM 709 C CA . VAL A 1 91 ? 6.686 -7.222 -17.127 1.00 92.31 91 VAL A CA 1
ATOM 710 C C . VAL A 1 91 ? 6.949 -8.125 -18.322 1.00 92.31 91 VAL A C 1
ATOM 712 O O . VAL A 1 91 ? 7.868 -8.950 -18.311 1.00 92.31 91 VAL A O 1
ATOM 715 N N . PHE A 1 92 ? 6.151 -7.967 -19.373 1.00 91.56 92 PHE A N 1
ATOM 716 C CA . PHE A 1 92 ? 6.305 -8.721 -20.607 1.00 91.56 92 PHE A CA 1
ATOM 717 C C . PHE A 1 92 ? 6.114 -7.814 -21.811 1.00 91.56 92 PHE A C 1
ATOM 719 O O . PHE A 1 92 ? 5.018 -7.323 -22.056 1.00 91.56 92 PHE A O 1
ATOM 726 N N . GLU A 1 93 ? 7.185 -7.619 -22.574 1.00 88.19 93 GLU A N 1
ATOM 727 C CA . GLU A 1 93 ? 7.193 -6.639 -23.659 1.00 88.19 93 GLU A CA 1
ATOM 728 C C . GLU A 1 93 ? 6.795 -5.250 -23.138 1.00 88.19 93 GLU A C 1
ATOM 730 O O . GLU A 1 93 ? 7.385 -4.757 -22.175 1.00 88.19 93 GLU A O 1
ATOM 735 N N . ASP A 1 94 ? 5.776 -4.657 -23.746 1.00 85.31 94 ASP A N 1
ATOM 736 C CA . ASP A 1 94 ? 5.211 -3.365 -23.379 1.00 85.31 94 ASP A CA 1
ATOM 737 C C . ASP A 1 94 ? 4.047 -3.492 -22.378 1.00 85.31 94 ASP A C 1
ATOM 739 O O . ASP A 1 94 ? 3.366 -2.513 -22.072 1.00 85.31 94 ASP A O 1
ATOM 743 N N . TRP A 1 95 ? 3.810 -4.692 -21.843 1.00 89.00 95 TRP A N 1
ATOM 744 C CA . TRP A 1 95 ? 2.755 -4.973 -20.876 1.00 89.00 95 TRP A CA 1
ATOM 745 C C . TRP A 1 95 ? 3.291 -5.069 -19.455 1.00 89.00 95 TRP A C 1
ATOM 747 O O . TRP A 1 95 ? 4.314 -5.706 -19.190 1.00 89.00 95 TRP A O 1
ATOM 757 N N . ILE A 1 96 ? 2.547 -4.483 -18.520 1.00 90.69 96 ILE A N 1
ATOM 758 C CA . ILE A 1 96 ? 2.860 -4.524 -17.094 1.00 90.69 96 ILE A CA 1
ATOM 759 C C . ILE A 1 96 ? 1.663 -5.058 -16.334 1.00 90.69 96 ILE A C 1
ATOM 761 O O . ILE A 1 96 ? 0.570 -4.493 -16.381 1.00 90.69 96 ILE A O 1
ATOM 765 N N . LEU A 1 97 ? 1.898 -6.139 -15.602 1.00 93.44 97 LEU A N 1
ATOM 766 C CA . LEU A 1 97 ? 0.937 -6.719 -14.686 1.00 93.44 97 LEU A CA 1
ATOM 767 C C . LEU A 1 97 ? 1.165 -6.131 -13.296 1.00 93.44 97 LEU A C 1
ATOM 769 O O . LEU A 1 97 ? 2.268 -6.224 -12.748 1.00 93.44 97 LEU A O 1
ATOM 773 N N . VAL A 1 98 ? 0.122 -5.559 -12.701 1.00 93.62 98 VAL A N 1
ATOM 774 C CA . VAL A 1 98 ? 0.186 -5.024 -11.338 1.00 93.62 98 VAL A CA 1
ATOM 775 C C . VAL A 1 98 ? -0.933 -5.581 -10.471 1.00 93.62 98 VAL A C 1
ATOM 777 O O . VAL A 1 98 ? -2.041 -5.829 -10.940 1.00 93.62 98 VAL A O 1
ATOM 780 N N . CYS A 1 99 ? -0.662 -5.715 -9.180 1.00 94.50 99 CYS A N 1
ATOM 781 C CA . CYS A 1 99 ? -1.679 -5.814 -8.149 1.00 94.50 99 CYS A CA 1
ATOM 782 C C . CYS A 1 99 ? -1.998 -4.400 -7.654 1.00 94.50 99 CYS A C 1
ATOM 784 O O . CYS A 1 99 ? -1.132 -3.742 -7.080 1.00 94.50 99 CYS A O 1
ATOM 786 N N . GLY A 1 100 ? -3.207 -3.908 -7.900 1.00 94.56 100 GLY A N 1
ATOM 787 C CA . GLY A 1 100 ? -3.712 -2.691 -7.280 1.00 94.56 100 GLY A CA 1
ATOM 788 C C . GLY A 1 100 ? -4.254 -3.008 -5.892 1.00 94.56 100 GLY A C 1
ATOM 789 O O . GLY A 1 100 ? -5.028 -3.955 -5.730 1.00 94.56 100 GLY A O 1
ATOM 790 N N . VAL A 1 101 ? -3.857 -2.210 -4.905 1.00 94.94 101 VAL A N 1
ATOM 791 C CA . VAL A 1 101 ? -4.151 -2.479 -3.496 1.00 94.94 101 VAL A CA 1
ATOM 792 C C . VAL A 1 101 ? -4.857 -1.306 -2.821 1.00 94.94 101 VAL A C 1
ATOM 794 O O . VAL A 1 101 ? -4.758 -0.157 -3.271 1.00 94.94 101 VAL A O 1
ATOM 797 N N . SER A 1 102 ? -5.628 -1.608 -1.777 1.00 94.88 102 SER A N 1
ATOM 798 C CA . SER A 1 102 ? -6.311 -0.625 -0.934 1.00 94.88 102 SER A CA 1
ATOM 799 C C . SER A 1 102 ? -6.825 -1.277 0.356 1.00 94.88 102 SER A C 1
ATOM 801 O O . SER A 1 102 ? -7.265 -2.423 0.356 1.00 94.88 102 SER A O 1
ATOM 803 N N . LEU A 1 103 ? -6.863 -0.525 1.458 1.00 95.56 103 LEU A N 1
ATOM 804 C CA . LEU A 1 103 ? -7.428 -0.999 2.728 1.00 95.56 103 LEU A CA 1
ATOM 805 C C . LEU A 1 103 ? -8.946 -1.211 2.682 1.00 95.56 103 LEU A C 1
ATOM 807 O O . LEU A 1 103 ? -9.493 -1.919 3.525 1.00 95.56 103 LEU A O 1
ATOM 811 N N . THR A 1 104 ? -9.641 -0.597 1.723 1.00 95.31 104 THR A N 1
ATOM 812 C CA . THR A 1 104 ? -11.112 -0.566 1.679 1.00 95.31 104 THR A CA 1
ATOM 813 C C . THR A 1 104 ? -11.717 -1.464 0.604 1.00 95.31 104 THR A C 1
ATOM 815 O O . THR A 1 104 ? -12.941 -1.539 0.487 1.00 95.31 104 THR A O 1
ATOM 818 N N . ARG A 1 105 ? -10.891 -2.184 -0.162 1.00 93.06 105 ARG A N 1
ATOM 819 C CA . ARG A 1 105 ? -11.331 -3.151 -1.179 1.00 93.06 105 ARG A CA 1
ATOM 820 C C . ARG A 1 105 ? -10.312 -4.280 -1.325 1.00 93.06 105 ARG A C 1
ATOM 822 O O . ARG A 1 105 ? -9.124 -4.021 -1.183 1.00 93.06 105 ARG A O 1
ATOM 829 N N . PRO A 1 106 ? -10.739 -5.501 -1.677 1.00 94.06 106 PRO A N 1
ATOM 830 C CA . PRO A 1 106 ? -9.810 -6.584 -1.967 1.00 94.06 106 PRO A CA 1
ATOM 831 C C . PRO A 1 106 ? -8.846 -6.243 -3.107 1.00 94.06 106 PRO A C 1
ATOM 833 O O . PRO A 1 106 ? -9.253 -5.644 -4.113 1.00 94.06 106 PRO A O 1
ATOM 836 N N . ASP A 1 107 ? -7.607 -6.705 -2.952 1.00 95.00 107 ASP A N 1
ATOM 837 C CA . ASP A 1 107 ? -6.543 -6.652 -3.952 1.00 95.00 107 ASP A CA 1
ATOM 838 C C . ASP A 1 107 ? -7.019 -7.194 -5.313 1.00 95.00 107 ASP A C 1
ATOM 840 O O . ASP A 1 107 ? -7.717 -8.214 -5.400 1.00 95.00 107 ASP A O 1
ATOM 844 N N . GLN A 1 108 ? -6.652 -6.493 -6.387 1.00 94.00 108 GLN A N 1
ATOM 845 C CA . GLN A 1 108 ? -7.088 -6.789 -7.754 1.00 94.00 108 GLN A CA 1
ATOM 846 C C . GLN A 1 108 ? -5.927 -6.712 -8.733 1.00 94.00 108 GLN A C 1
ATOM 848 O O . GLN A 1 108 ? -5.016 -5.906 -8.573 1.00 94.00 108 GLN A O 1
ATOM 853 N N . ILE A 1 109 ? -5.968 -7.550 -9.765 1.00 94.69 109 ILE A N 1
ATOM 854 C CA . ILE A 1 109 ? -4.931 -7.592 -10.793 1.00 94.69 109 ILE A CA 1
ATOM 855 C C . ILE A 1 109 ? -5.360 -6.700 -11.949 1.00 94.69 109 ILE A C 1
ATOM 857 O O . ILE A 1 109 ? -6.475 -6.830 -12.447 1.00 94.69 109 ILE A O 1
ATOM 861 N N . PHE A 1 110 ? -4.458 -5.838 -12.396 1.00 92.75 110 PHE A N 1
ATOM 862 C CA . PHE A 1 110 ? -4.636 -4.932 -13.522 1.00 92.75 110 PHE A CA 1
ATOM 863 C C . PHE A 1 110 ? -3.519 -5.150 -14.526 1.00 92.75 110 PHE A C 1
ATOM 865 O O . PHE A 1 110 ? -2.407 -5.545 -14.161 1.00 92.75 110 PHE A O 1
ATOM 872 N N . ILE A 1 111 ? -3.811 -4.856 -15.786 1.00 90.44 111 ILE A N 1
ATOM 873 C CA . ILE A 1 111 ? -2.813 -4.891 -16.842 1.00 90.44 111 ILE A CA 1
ATOM 874 C C . ILE A 1 111 ? -2.766 -3.542 -17.556 1.00 90.44 111 ILE A C 1
ATOM 876 O O . ILE A 1 111 ? -3.784 -3.017 -18.004 1.00 90.44 111 ILE A O 1
ATOM 880 N N . GLY A 1 112 ? -1.572 -2.962 -17.605 1.00 85.69 112 GLY A N 1
ATOM 881 C CA . GLY A 1 112 ? -1.275 -1.741 -18.343 1.00 85.69 112 GLY A CA 1
ATOM 882 C C . GLY A 1 112 ? -0.498 -2.066 -19.609 1.00 85.69 112 GLY A C 1
ATOM 883 O O . GLY A 1 112 ? 0.343 -2.967 -19.607 1.00 85.69 112 GLY A O 1
ATOM 884 N N . HIS A 1 113 ? -0.763 -1.323 -20.679 1.00 80.62 113 HIS A N 1
ATOM 885 C CA . HIS A 1 113 ? 0.016 -1.371 -21.913 1.00 80.62 113 HIS A CA 1
ATOM 886 C C . HIS A 1 113 ? 0.771 -0.056 -22.088 1.00 80.62 113 HIS A C 1
ATOM 888 O O . HIS A 1 113 ? 0.210 1.019 -21.872 1.00 80.62 113 HIS A O 1
ATOM 894 N N . LYS A 1 114 ? 2.030 -0.123 -22.513 1.00 69.44 114 LYS A N 1
ATOM 895 C CA . LYS A 1 114 ? 2.893 1.046 -22.671 1.00 69.44 114 LYS A CA 1
ATOM 896 C C . LYS A 1 114 ? 3.579 1.067 -24.033 1.00 69.44 114 LYS A C 1
ATOM 898 O O . LYS A 1 114 ? 4.668 0.524 -24.168 1.00 69.44 114 LYS A O 1
ATOM 903 N N . PRO A 1 115 ? 3.069 1.841 -24.996 1.00 52.94 115 PRO A N 1
ATOM 904 C CA . PRO A 1 115 ? 3.848 2.226 -26.158 1.00 52.94 115 PRO A CA 1
ATOM 905 C C . PRO A 1 115 ? 4.604 3.537 -25.844 1.00 52.94 115 PRO A C 1
ATOM 907 O O . PRO A 1 115 ? 4.093 4.625 -26.086 1.00 52.94 115 PRO A O 1
ATOM 910 N N . GLY A 1 116 ? 5.818 3.480 -25.281 1.00 59.97 116 GLY A N 1
ATOM 911 C CA . GLY A 1 116 ? 6.685 4.675 -25.139 1.00 59.97 116 GLY A CA 1
ATOM 912 C C . GLY A 1 116 ? 6.621 5.435 -23.800 1.00 59.97 116 GLY A C 1
ATOM 913 O O . GLY A 1 116 ? 6.314 4.847 -22.773 1.00 59.97 116 GLY A O 1
ATOM 914 N N . ALA A 1 117 ? 7.034 6.712 -23.755 1.00 55.78 117 ALA A N 1
ATOM 915 C CA . ALA A 1 117 ? 7.350 7.459 -22.517 1.00 55.78 117 ALA A CA 1
ATOM 916 C C . ALA A 1 117 ? 6.137 7.751 -21.591 1.00 55.78 117 ALA A C 1
ATOM 918 O O . ALA A 1 117 ? 5.007 7.830 -22.044 1.00 55.78 117 ALA A O 1
ATOM 919 N N . TYR A 1 118 ? 6.399 7.855 -20.278 1.00 57.84 118 TYR A N 1
ATOM 920 C CA . TYR A 1 118 ? 5.438 8.020 -19.163 1.00 57.84 118 TYR A CA 1
ATOM 921 C C . TYR A 1 118 ? 4.440 9.185 -19.328 1.00 57.84 118 TYR A C 1
ATOM 923 O O . TYR A 1 118 ? 4.819 10.183 -19.943 1.00 57.84 118 TYR A O 1
ATOM 931 N N . PRO A 1 119 ? 3.245 9.150 -18.690 1.00 56.91 119 PRO A N 1
ATOM 932 C CA . PRO A 1 119 ? 2.713 8.153 -17.740 1.00 56.91 119 PRO A CA 1
ATOM 933 C C . PRO A 1 119 ? 1.978 6.968 -18.396 1.00 56.91 119 PRO A C 1
ATOM 935 O O . PRO A 1 119 ? 1.583 7.026 -19.551 1.00 56.91 119 PRO A O 1
ATOM 938 N N . MET A 1 120 ? 1.844 5.867 -17.649 1.00 65.25 120 MET A N 1
ATOM 939 C CA . MET A 1 120 ? 1.128 4.659 -18.080 1.00 65.25 120 MET A CA 1
ATOM 940 C C . MET A 1 120 ? -0.357 4.787 -17.747 1.00 65.25 120 MET A C 1
ATOM 942 O O . MET A 1 120 ? -0.693 5.027 -16.585 1.00 65.25 120 MET A O 1
ATOM 946 N N . ASP A 1 121 ? -1.224 4.594 -18.735 1.00 66.81 121 ASP A N 1
ATOM 947 C CA . ASP A 1 121 ? -2.649 4.393 -18.490 1.00 66.81 121 ASP A CA 1
ATOM 948 C C . ASP A 1 121 ? -2.871 2.956 -18.000 1.00 66.81 121 ASP A C 1
ATOM 950 O O . ASP A 1 121 ? -2.315 2.004 -18.554 1.00 66.81 121 ASP A O 1
ATOM 954 N N . MET A 1 122 ? -3.666 2.800 -16.938 1.00 70.25 122 MET A N 1
ATOM 955 C CA . MET A 1 122 ? -3.981 1.510 -16.308 1.00 70.25 122 MET A CA 1
ATOM 956 C C . MET A 1 122 ? -5.467 1.205 -16.524 1.00 70.25 122 MET A C 1
ATOM 958 O O . MET A 1 122 ? -6.271 1.487 -15.632 1.00 70.25 122 MET A O 1
ATOM 962 N N . PRO A 1 123 ? -5.857 0.723 -17.719 1.00 64.44 123 PRO A N 1
ATOM 963 C CA . PRO A 1 123 ? -7.240 0.829 -18.157 1.00 64.44 123 PRO A CA 1
ATOM 964 C C . PRO A 1 123 ? -8.177 -0.160 -17.454 1.00 64.44 123 PRO A C 1
ATOM 966 O O . P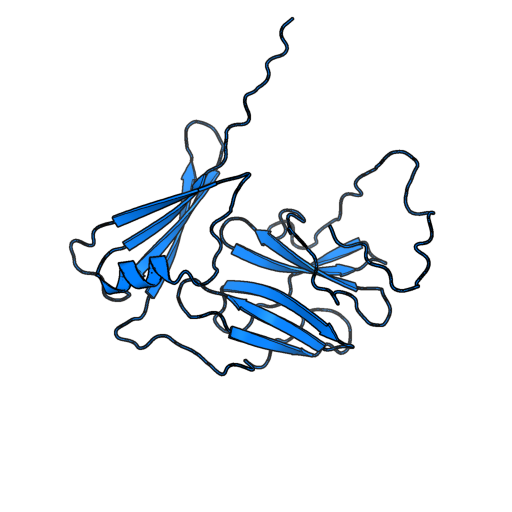RO A 1 123 ? -9.239 0.278 -17.024 1.00 64.44 123 PRO A O 1
ATOM 969 N N . ASP A 1 124 ? -7.795 -1.433 -17.239 1.00 70.19 124 ASP A N 1
ATOM 970 C CA . ASP A 1 124 ? -8.762 -2.455 -16.797 1.00 70.19 124 ASP A CA 1
ATOM 971 C C . ASP A 1 124 ? -8.247 -3.468 -15.754 1.00 70.19 124 ASP A C 1
ATOM 973 O O . ASP A 1 124 ? -7.104 -3.938 -15.786 1.00 70.19 124 ASP A O 1
ATOM 977 N N . SER A 1 125 ? -9.143 -3.841 -14.827 1.00 85.31 125 SER A N 1
ATOM 978 C CA . SER A 1 125 ? -8.952 -4.943 -13.871 1.00 85.31 125 SER A CA 1
ATOM 979 C C . SER A 1 125 ? -9.188 -6.288 -14.561 1.00 85.31 125 SER A C 1
ATOM 981 O O . SER A 1 125 ? -10.295 -6.579 -15.013 1.00 85.31 125 SER A O 1
ATOM 983 N N . LEU A 1 126 ? -8.181 -7.161 -14.558 1.00 89.62 126 LEU A N 1
ATOM 984 C CA . LEU A 1 126 ? -8.283 -8.553 -15.011 1.00 89.62 126 LEU A CA 1
ATOM 985 C C . LEU A 1 126 ? -9.110 -9.425 -14.063 1.00 89.62 126 LEU A C 1
ATOM 987 O O . LEU A 1 126 ? -9.661 -10.448 -14.462 1.00 89.62 126 LEU A O 1
ATOM 991 N N . THR A 1 127 ? -9.202 -9.033 -12.794 1.00 88.44 127 THR A N 1
ATOM 992 C CA . THR A 1 127 ? -9.985 -9.750 -11.776 1.00 88.44 127 THR A CA 1
ATOM 993 C C . THR A 1 127 ? -11.425 -9.247 -11.644 1.00 88.44 127 THR A C 1
ATOM 995 O O . THR A 1 127 ? -12.137 -9.687 -10.737 1.00 88.44 127 THR A O 1
ATOM 998 N N . GLY A 1 128 ? -11.847 -8.336 -12.529 1.00 83.38 128 GLY A N 1
ATOM 999 C CA . GLY A 1 128 ? -13.103 -7.594 -12.423 1.00 83.38 128 GLY A CA 1
ATOM 1000 C C . GLY A 1 128 ? -13.076 -6.557 -11.298 1.00 83.38 128 GLY A C 1
ATOM 1001 O O . GLY A 1 128 ? -12.143 -6.522 -10.497 1.00 83.38 128 GLY A O 1
ATOM 1002 N N . ASN A 1 129 ? -14.105 -5.712 -11.227 1.00 80.75 129 ASN A N 1
ATOM 1003 C CA . ASN A 1 129 ? -14.248 -4.712 -10.167 1.00 80.75 129 ASN A CA 1
ATOM 1004 C C . ASN A 1 129 ? -14.803 -5.367 -8.899 1.00 80.75 129 ASN A C 1
ATOM 1006 O O . ASN A 1 129 ? -16.014 -5.454 -8.700 1.00 80.75 129 ASN A O 1
ATOM 1010 N N . LYS A 1 130 ? -13.905 -5.869 -8.047 1.00 82.56 130 LYS A N 1
ATOM 1011 C CA . LYS A 1 130 ? -14.276 -6.426 -6.741 1.00 82.56 130 LYS A CA 1
ATOM 1012 C C . LYS A 1 130 ? -14.421 -5.295 -5.732 1.00 82.56 130 LYS A C 1
ATOM 1014 O O . LYS A 1 130 ? -13.437 -4.843 -5.151 1.00 82.56 130 LYS A O 1
ATOM 1019 N N . GLU A 1 131 ? -15.645 -4.837 -5.539 1.00 87.00 131 GLU A N 1
ATOM 1020 C CA . GLU A 1 131 ? -15.994 -3.932 -4.447 1.00 87.00 131 GLU A CA 1
ATOM 1021 C C . GLU A 1 131 ? -16.596 -4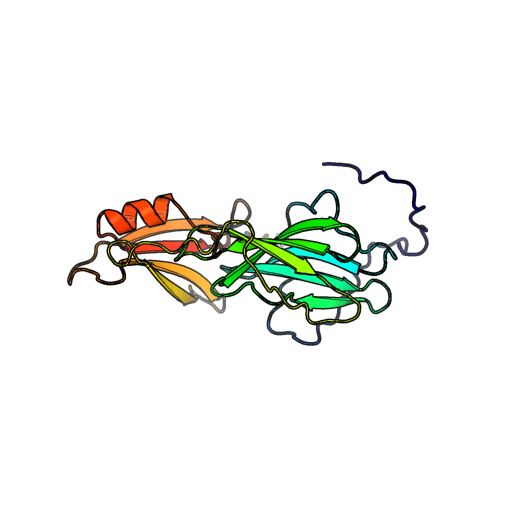.717 -3.281 1.00 87.00 131 GLU A C 1
ATOM 1023 O O . GLU A 1 131 ? -17.214 -5.769 -3.468 1.00 87.00 131 GLU A O 1
ATOM 1028 N N . LEU A 1 132 ? -16.403 -4.214 -2.062 1.00 90.00 132 LEU A N 1
ATOM 1029 C CA . LEU A 1 132 ? -17.116 -4.745 -0.906 1.00 90.00 132 LEU A CA 1
ATOM 1030 C C . LEU A 1 132 ? -18.601 -4.363 -1.008 1.00 90.00 132 LEU A C 1
ATOM 1032 O O . LEU A 1 132 ? -18.910 -3.237 -1.405 1.00 90.00 132 LEU A O 1
ATOM 1036 N N . PRO A 1 133 ? -19.534 -5.242 -0.599 1.00 91.25 133 PRO A N 1
ATOM 1037 C CA . PRO A 1 133 ? -20.937 -4.873 -0.467 1.00 91.25 133 PRO A CA 1
ATOM 1038 C C . PRO A 1 133 ? -21.112 -3.613 0.390 1.00 91.25 133 PRO A C 1
ATOM 1040 O O . PRO A 1 133 ? -20.352 -3.367 1.331 1.00 91.25 133 PRO A O 1
ATOM 1043 N N . SER A 1 134 ? -22.158 -2.831 0.120 1.00 89.69 134 SER A N 1
ATOM 1044 C CA . SER A 1 134 ? -22.441 -1.591 0.862 1.00 89.69 134 SER A CA 1
ATOM 1045 C C . SER A 1 134 ? -22.574 -1.810 2.377 1.00 89.69 134 SER A C 1
ATOM 1047 O O . SER A 1 134 ? -22.183 -0.951 3.165 1.00 89.69 134 SER A O 1
ATOM 1049 N N . THR A 1 135 ? -23.069 -2.980 2.789 1.00 89.69 135 THR A N 1
ATOM 1050 C CA . THR A 1 135 ? -23.215 -3.396 4.193 1.00 89.69 135 THR A CA 1
ATOM 1051 C C . THR A 1 135 ? -21.893 -3.750 4.878 1.00 89.69 135 THR A C 1
ATOM 1053 O O . THR A 1 135 ? -21.843 -3.751 6.102 1.00 89.69 135 THR A O 1
ATOM 1056 N N . GLN A 1 136 ? -20.838 -4.030 4.109 1.00 92.81 136 GLN A N 1
ATOM 1057 C CA . GLN A 1 136 ? -19.509 -4.439 4.588 1.00 92.81 136 GLN A CA 1
ATOM 1058 C C . GLN A 1 136 ? -18.425 -3.404 4.252 1.00 92.81 136 GLN A C 1
ATOM 1060 O O . GLN A 1 136 ? -17.238 -3.642 4.476 1.00 92.81 136 GLN A O 1
ATOM 1065 N N . SER A 1 137 ? -18.827 -2.262 3.687 1.00 95.00 137 SER A N 1
ATOM 1066 C CA . SER A 1 137 ? -17.923 -1.218 3.218 1.00 95.00 137 SER A CA 1
ATOM 1067 C C . SER A 1 137 ? -17.094 -0.629 4.355 1.00 95.00 137 SER A C 1
ATOM 1069 O O . SER A 1 137 ? -17.603 -0.354 5.445 1.00 95.00 137 SER A O 1
ATOM 1071 N N . LEU A 1 138 ? -15.826 -0.374 4.055 1.00 96.12 138 LEU A N 1
ATOM 1072 C CA . LEU A 1 138 ? -14.864 0.222 4.971 1.00 96.12 138 LEU A CA 1
ATOM 1073 C C . LEU A 1 138 ? -14.532 1.656 4.562 1.00 96.12 138 LEU A C 1
ATOM 1075 O O . LEU A 1 138 ? -14.655 2.037 3.397 1.00 96.12 138 LEU A O 1
ATOM 1079 N N . VAL A 1 139 ? -14.069 2.425 5.535 1.00 95.56 139 VAL A N 1
ATOM 1080 C CA . VAL A 1 139 ? -13.379 3.700 5.354 1.00 95.56 139 VAL A CA 1
ATOM 1081 C C . VAL A 1 139 ? -11.990 3.542 5.960 1.00 95.56 139 VAL A C 1
ATOM 1083 O O . VAL A 1 139 ? -11.821 2.820 6.946 1.00 95.56 139 VAL A O 1
ATOM 1086 N N . ALA A 1 140 ? -10.999 4.176 5.341 1.00 95.62 140 ALA A N 1
ATOM 1087 C CA . ALA A 1 140 ? -9.640 4.204 5.846 1.00 95.62 140 ALA A CA 1
ATOM 1088 C C . ALA A 1 140 ? -9.107 5.636 5.828 1.00 95.62 140 ALA A C 1
ATOM 1090 O O . ALA A 1 140 ? -9.265 6.331 4.826 1.00 95.62 140 ALA A O 1
ATOM 1091 N N . ASP A 1 141 ? -8.456 6.030 6.916 1.00 94.56 141 ASP A N 1
ATOM 1092 C CA . ASP A 1 141 ? -7.777 7.311 7.076 1.00 94.56 141 ASP A CA 1
ATOM 1093 C C . ASP A 1 141 ? -6.325 7.085 7.495 1.00 94.56 141 ASP A C 1
ATOM 1095 O O . ASP A 1 141 ? -6.001 6.139 8.214 1.00 94.56 141 ASP A O 1
ATOM 1099 N N . VAL A 1 142 ? -5.446 7.988 7.071 1.00 91.44 142 VAL A N 1
ATOM 1100 C CA . VAL A 1 142 ? -4.045 8.000 7.492 1.00 91.44 142 VAL A CA 1
ATOM 1101 C C . VAL A 1 142 ? -3.875 9.037 8.594 1.00 91.44 142 VAL A C 1
ATOM 1103 O O . VAL A 1 142 ? -4.184 10.214 8.411 1.00 91.44 142 VAL A O 1
ATOM 1106 N N . VAL A 1 143 ? -3.382 8.596 9.748 1.00 91.00 143 VAL A N 1
ATOM 1107 C CA . VAL A 1 143 ? -3.152 9.429 10.927 1.00 91.00 143 VAL A CA 1
ATOM 1108 C C . VAL A 1 143 ? -1.654 9.629 11.108 1.00 91.00 143 VAL A C 1
ATOM 1110 O O . VAL A 1 143 ? -0.921 8.669 11.346 1.00 91.00 143 VAL A O 1
ATOM 1113 N N . SER A 1 144 ? -1.215 10.885 11.054 1.00 88.25 144 SER A N 1
ATOM 1114 C CA . SER A 1 144 ? 0.149 11.274 11.412 1.00 88.25 144 SER A CA 1
ATOM 1115 C C . SER A 1 144 ? 0.212 11.781 12.847 1.00 88.25 144 SER A C 1
ATOM 1117 O O . SER A 1 144 ? -0.639 12.561 13.278 1.00 88.25 144 SER A O 1
ATOM 1119 N N . PHE A 1 145 ? 1.242 11.384 13.588 1.00 85.44 145 PHE A N 1
ATOM 1120 C CA . PHE A 1 145 ? 1.474 11.857 14.952 1.00 85.44 145 PHE A CA 1
ATOM 1121 C C . PHE A 1 145 ? 2.967 11.960 15.265 1.00 85.44 145 PHE A C 1
ATOM 1123 O O . PHE A 1 145 ? 3.793 11.249 14.698 1.00 85.44 145 PHE A O 1
ATOM 1130 N N . LYS A 1 146 ? 3.325 12.857 16.186 1.00 84.81 146 LYS A N 1
ATOM 1131 C CA . LYS A 1 146 ? 4.700 13.015 16.674 1.00 84.81 146 LYS A CA 1
ATOM 1132 C C . LYS A 1 146 ? 4.815 12.459 18.086 1.00 84.81 146 LYS A C 1
ATOM 1134 O O . LYS A 1 146 ? 3.962 12.734 18.926 1.00 84.81 146 LYS A O 1
ATOM 1139 N N . VAL A 1 147 ? 5.881 11.708 18.345 1.00 77.06 147 VAL A N 1
ATOM 1140 C CA . VAL A 1 147 ? 6.234 11.221 19.688 1.00 77.06 147 VAL A CA 1
ATOM 1141 C C . VAL A 1 147 ? 7.549 11.884 20.086 1.00 77.06 147 VAL A C 1
ATOM 1143 O O . VAL A 1 147 ? 8.499 11.783 19.316 1.00 77.06 147 VAL A O 1
ATOM 1146 N N . GLU A 1 148 ? 7.577 12.560 21.244 1.00 74.12 148 GLU A N 1
ATOM 1147 C CA . GLU A 1 148 ? 8.701 13.328 21.831 1.00 74.12 148 GLU A CA 1
ATOM 1148 C C . GLU A 1 148 ? 9.897 13.599 20.893 1.00 74.12 148 GLU A C 1
ATOM 1150 O O . GLU A 1 148 ? 10.761 12.742 20.702 1.00 74.12 148 GLU A O 1
ATOM 1155 N N . GLY A 1 149 ? 9.978 14.814 20.346 1.00 73.50 149 GLY A N 1
ATOM 1156 C CA . GLY A 1 149 ? 10.973 15.215 19.346 1.00 73.50 149 GLY A CA 1
ATOM 1157 C C . GLY A 1 149 ? 10.331 15.496 17.984 1.00 73.50 149 GLY A C 1
ATOM 1158 O O . GLY A 1 149 ? 9.117 15.674 17.887 1.00 73.50 149 GLY A O 1
ATOM 1159 N N . ASP A 1 150 ? 11.145 15.531 16.925 1.00 75.19 150 ASP A N 1
ATOM 1160 C CA . ASP A 1 150 ? 10.700 15.882 15.564 1.00 75.19 150 ASP A CA 1
ATOM 1161 C C . ASP A 1 150 ? 10.309 14.685 14.685 1.00 75.19 150 ASP A C 1
ATOM 1163 O O . ASP A 1 150 ? 9.969 14.857 13.514 1.00 75.19 150 ASP A O 1
ATOM 1167 N N . MET A 1 151 ? 10.320 13.468 15.234 1.00 74.44 151 MET A N 1
ATOM 1168 C CA . MET A 1 151 ? 9.986 12.268 14.470 1.00 74.44 151 MET A CA 1
ATOM 1169 C C . MET A 1 151 ? 8.471 12.142 14.267 1.00 74.44 151 MET A C 1
ATOM 1171 O O . MET A 1 151 ? 7.704 12.065 15.229 1.00 74.44 151 MET A O 1
ATOM 1175 N N . GLU A 1 152 ? 8.055 12.104 13.002 1.00 81.50 152 GLU A N 1
ATOM 1176 C CA . GLU A 1 152 ? 6.676 11.854 12.583 1.00 81.50 152 GLU A CA 1
ATOM 1177 C C . GLU A 1 152 ? 6.463 10.356 12.325 1.00 81.50 152 GLU A C 1
ATOM 1179 O O . GLU A 1 152 ? 7.239 9.708 11.618 1.00 81.50 152 GLU A O 1
ATOM 1184 N N . TYR A 1 153 ? 5.393 9.823 12.901 1.00 84.44 153 TYR A N 1
ATOM 1185 C CA . TYR A 1 153 ? 4.915 8.459 12.724 1.00 84.44 153 TYR A CA 1
ATOM 1186 C C . TYR A 1 153 ? 3.589 8.478 11.985 1.00 84.44 153 TYR A C 1
ATOM 1188 O O . TYR A 1 153 ? 2.844 9.458 12.046 1.00 84.44 153 TYR A O 1
ATOM 1196 N N . GLU A 1 154 ? 3.291 7.369 11.319 1.00 88.06 154 GLU A N 1
ATOM 1197 C CA . GLU A 1 154 ? 2.062 7.202 10.562 1.00 88.06 154 GLU A CA 1
ATOM 1198 C C . GLU A 1 154 ? 1.352 5.919 10.991 1.00 88.06 154 GLU A C 1
ATOM 1200 O O . GLU A 1 154 ? 1.981 4.900 11.288 1.00 88.06 154 GLU A O 1
ATOM 1205 N N . ALA A 1 155 ? 0.029 5.975 11.033 1.00 91.94 155 ALA A N 1
ATOM 1206 C CA . ALA A 1 155 ? -0.823 4.821 11.235 1.00 91.94 155 ALA A CA 1
ATOM 1207 C C . ALA A 1 155 ? -2.007 4.872 10.272 1.00 91.94 155 ALA A C 1
ATOM 1209 O O . ALA A 1 155 ? -2.496 5.948 9.936 1.00 91.94 155 ALA A O 1
ATOM 1210 N N . SER A 1 156 ? -2.493 3.706 9.861 1.00 95.12 156 SER A N 1
ATOM 1211 C CA . SER A 1 156 ? -3.724 3.596 9.078 1.00 95.12 156 SER A CA 1
ATOM 1212 C C . SER A 1 156 ? -4.878 3.204 9.992 1.00 95.12 156 SER A C 1
ATOM 1214 O O . SER A 1 156 ? -4.835 2.157 10.636 1.00 95.12 156 SER A O 1
ATOM 1216 N N . LEU A 1 157 ? -5.903 4.048 10.067 1.00 96.00 157 LEU A N 1
ATOM 1217 C CA . LEU A 1 157 ? -7.142 3.787 10.787 1.00 96.00 157 LEU A CA 1
ATOM 1218 C C . LEU A 1 157 ? -8.181 3.251 9.806 1.00 96.00 157 LEU A C 1
ATOM 1220 O O . LEU A 1 157 ? -8.506 3.920 8.834 1.00 96.00 157 LEU A O 1
ATOM 1224 N N . ILE A 1 158 ? -8.728 2.071 10.077 1.00 97.19 158 ILE A N 1
ATOM 1225 C CA . ILE A 1 158 ? -9.726 1.394 9.246 1.00 97.19 158 ILE A CA 1
ATOM 1226 C C . ILE A 1 158 ? -10.975 1.177 10.093 1.00 97.19 158 ILE A C 1
ATOM 1228 O O . ILE A 1 158 ? -10.879 0.753 11.245 1.00 97.19 158 ILE A O 1
ATOM 1232 N N . PHE A 1 159 ? -12.151 1.476 9.551 1.00 96.31 159 PHE A N 1
ATOM 1233 C CA . PHE A 1 159 ? -13.408 1.333 10.282 1.00 96.31 159 PHE A CA 1
ATOM 1234 C C . PHE A 1 159 ? -14.600 1.089 9.347 1.00 96.31 159 PHE A C 1
ATOM 1236 O O . PHE A 1 159 ? -14.540 1.419 8.158 1.00 96.31 159 PHE A O 1
ATOM 1243 N N . PRO A 1 160 ? -15.710 0.516 9.853 1.00 94.88 160 PRO A N 1
ATOM 1244 C CA . PRO A 1 160 ? -16.933 0.354 9.073 1.00 94.88 160 PRO A CA 1
ATOM 1245 C C . PRO A 1 160 ? -17.468 1.704 8.601 1.00 94.88 160 PRO A C 1
ATOM 1247 O O . PRO A 1 160 ? -17.509 2.653 9.379 1.00 94.88 160 PRO A O 1
ATOM 1250 N N . LYS A 1 161 ? -17.961 1.782 7.360 1.00 92.31 161 LYS A N 1
ATOM 1251 C CA . LYS A 1 161 ? -18.517 3.021 6.785 1.00 92.31 161 LYS A CA 1
ATOM 1252 C C . LYS A 1 161 ? -19.689 3.598 7.584 1.00 92.31 161 LYS A C 1
ATOM 1254 O O . LYS A 1 161 ? -19.875 4.810 7.603 1.00 92.31 161 LYS A O 1
ATOM 1259 N N . ASN A 1 162 ? -20.456 2.739 8.255 1.00 88.44 162 ASN A N 1
ATOM 1260 C CA . ASN A 1 162 ? -21.551 3.122 9.147 1.00 88.44 162 ASN A CA 1
ATOM 1261 C C . ASN A 1 162 ? -21.225 2.681 10.585 1.00 88.44 162 ASN A C 1
ATOM 1263 O O . ASN A 1 162 ? -21.782 1.687 11.060 1.00 88.44 162 ASN A O 1
ATOM 1267 N N . PRO A 1 163 ? -20.287 3.360 11.269 1.00 84.81 163 PRO A N 1
ATOM 1268 C CA . PRO A 1 163 ? -19.833 2.940 12.584 1.00 84.81 163 PRO A CA 1
ATOM 1269 C C . PRO A 1 163 ? -20.896 3.224 13.651 1.00 84.81 163 PRO A C 1
ATOM 1271 O O . PRO A 1 163 ? -21.686 4.167 13.554 1.00 84.81 163 PRO A O 1
ATOM 1274 N N . SER A 1 164 ? -20.897 2.425 14.719 1.00 84.69 164 SER A N 1
ATOM 1275 C CA . SER A 1 164 ? -21.726 2.716 15.890 1.00 84.69 164 SER A CA 1
ATOM 1276 C C . SER A 1 164 ? -21.170 3.924 16.661 1.00 84.69 164 SER A C 1
ATOM 1278 O O . SER A 1 164 ? -19.975 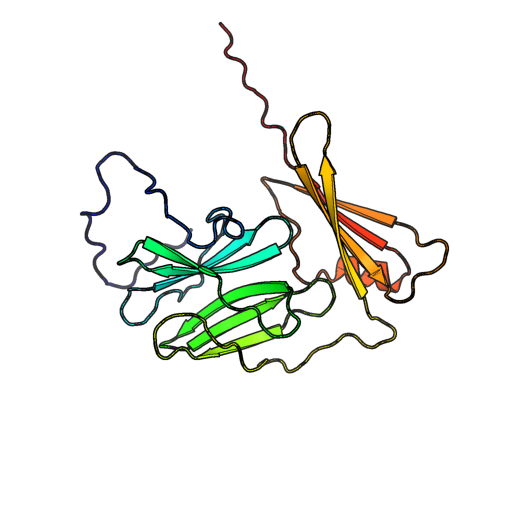4.225 16.605 1.00 84.69 164 SER A O 1
ATOM 1280 N N . LYS A 1 165 ? -22.012 4.597 17.460 1.00 82.75 165 LYS A N 1
ATOM 1281 C CA . LYS A 1 165 ? -21.600 5.762 18.273 1.00 82.75 165 LYS A CA 1
ATOM 1282 C C . LYS A 1 165 ? -20.453 5.454 19.255 1.00 82.75 165 LYS A C 1
ATOM 1284 O O . LYS A 1 165 ? -19.760 6.372 19.682 1.00 82.75 165 LYS A O 1
ATOM 1289 N N . LYS A 1 166 ? -20.263 4.186 19.636 1.00 87.44 166 LYS A N 1
ATOM 1290 C CA . LYS A 1 166 ? -19.171 3.716 20.500 1.00 87.44 166 LYS A CA 1
ATOM 1291 C C . LYS A 1 166 ? -18.455 2.552 19.821 1.00 87.44 166 LYS A C 1
ATOM 1293 O O . LYS A 1 166 ? -18.650 1.402 20.195 1.00 87.44 166 LYS A O 1
ATOM 1298 N N . THR A 1 167 ? -17.658 2.868 18.808 1.00 93.06 167 THR A N 1
ATOM 1299 C CA . THR A 1 167 ? -16.869 1.872 18.075 1.00 93.06 167 THR A CA 1
ATOM 1300 C C . THR A 1 167 ? -15.604 1.531 18.878 1.00 93.06 167 THR A C 1
ATOM 1302 O O . THR A 1 167 ? -14.780 2.424 19.085 1.00 93.06 167 THR A O 1
ATOM 1305 N N . PRO A 1 168 ? -15.448 0.295 19.395 1.00 96.31 168 PRO A N 1
ATOM 1306 C CA . PRO A 1 168 ? -14.227 -0.125 20.083 1.00 96.31 168 PRO A CA 1
ATOM 1307 C C . PRO A 1 168 ? -13.034 -0.155 19.119 1.00 96.31 168 PRO A C 1
ATOM 1309 O O . PRO A 1 168 ? -13.205 -0.405 17.929 1.00 96.31 168 PRO A O 1
ATOM 1312 N N . LEU A 1 169 ? -11.825 0.078 19.633 1.00 97.19 169 LEU A N 1
ATOM 1313 C CA . LEU A 1 169 ? -10.600 0.153 18.835 1.00 97.19 169 LEU A CA 1
ATOM 1314 C C . LEU A 1 169 ? -9.679 -1.040 19.119 1.00 97.19 169 LEU A C 1
ATOM 1316 O O . LEU A 1 169 ? -9.335 -1.294 20.273 1.00 97.19 169 LEU A O 1
ATOM 1320 N N . VAL A 1 170 ? -9.242 -1.722 18.062 1.00 97.56 170 VAL A N 1
ATOM 1321 C CA . VAL A 1 170 ? -8.112 -2.659 18.074 1.00 97.56 170 VAL A CA 1
ATOM 1322 C C . VAL A 1 170 ? -6.870 -1.914 17.596 1.00 97.56 170 VAL A C 1
ATOM 1324 O O . VAL A 1 170 ? -6.896 -1.265 16.553 1.00 97.56 170 VAL A O 1
ATOM 1327 N N . VAL A 1 171 ? -5.773 -2.006 18.346 1.00 95.69 171 VAL A N 1
ATOM 1328 C CA . VAL A 1 171 ? -4.479 -1.429 17.955 1.00 95.69 171 VAL A CA 1
ATOM 1329 C C . VAL A 1 171 ? -3.544 -2.567 17.571 1.00 95.69 171 VAL A C 1
ATOM 1331 O O . VAL A 1 171 ? -3.255 -3.427 18.400 1.00 95.69 171 VAL A O 1
ATOM 1334 N N . ALA A 1 172 ? -3.074 -2.558 16.326 1.00 92.62 172 ALA A N 1
ATOM 1335 C CA . ALA A 1 172 ? -2.175 -3.563 15.771 1.00 92.62 172 ALA A CA 1
ATOM 1336 C C . ALA A 1 172 ? -0.835 -2.898 15.406 1.00 92.62 172 ALA A C 1
ATOM 1338 O O . ALA A 1 172 ? -0.699 -2.317 14.324 1.00 92.62 172 ALA A O 1
ATOM 1339 N N . PRO A 1 173 ? 0.144 -2.900 16.327 1.00 89.12 173 PRO A N 1
ATOM 1340 C CA . PRO A 1 173 ? 1.445 -2.304 16.074 1.00 89.12 173 PRO A CA 1
ATOM 1341 C C . PRO A 1 173 ? 2.317 -3.207 15.193 1.00 89.12 173 PRO A C 1
ATOM 1343 O O . PRO A 1 173 ? 2.529 -4.377 15.499 1.00 89.12 173 PRO A O 1
ATOM 1346 N N . HIS A 1 174 ? 2.888 -2.618 14.147 1.00 82.56 174 HIS A N 1
ATOM 1347 C CA . HIS A 1 174 ? 3.936 -3.183 13.303 1.00 82.56 174 HIS A CA 1
ATOM 1348 C C . HIS A 1 174 ? 5.099 -2.194 13.200 1.00 82.56 174 HIS A C 1
ATOM 1350 O O . HIS A 1 174 ? 4.908 -0.982 13.289 1.00 82.56 174 HIS A O 1
ATOM 1356 N N . GLY A 1 175 ? 6.320 -2.685 13.017 1.00 67.38 175 GLY A N 1
ATOM 1357 C CA . GLY A 1 175 ? 7.455 -1.785 12.890 1.00 67.38 175 GLY A CA 1
ATOM 1358 C C . GLY A 1 175 ? 8.695 -2.402 12.277 1.00 67.38 175 GLY A C 1
ATOM 1359 O O . GLY A 1 175 ? 8.873 -3.627 12.228 1.00 67.38 175 GLY A O 1
ATOM 1360 N N . ASP A 1 176 ? 9.561 -1.505 11.819 1.00 64.44 176 ASP A N 1
ATOM 1361 C CA . ASP A 1 176 ? 10.882 -1.833 11.301 1.00 64.44 176 ASP A CA 1
ATOM 1362 C C . ASP A 1 176 ? 11.733 -2.523 12.393 1.00 64.44 176 ASP A C 1
ATOM 1364 O O . ASP A 1 176 ? 11.592 -2.213 13.580 1.00 64.44 176 ASP A O 1
ATOM 1368 N N . PRO A 1 177 ? 12.632 -3.457 12.028 1.00 66.25 177 PRO A N 1
ATOM 1369 C CA . PRO A 1 177 ? 12.973 -3.860 10.661 1.00 66.25 177 PRO A CA 1
ATOM 1370 C C . PRO A 1 177 ? 12.090 -4.994 10.111 1.00 66.25 177 PRO A C 1
ATOM 1372 O O . PRO A 1 177 ? 12.353 -5.494 9.020 1.00 66.25 177 PRO A O 1
ATOM 1375 N N . HIS A 1 178 ? 11.099 -5.465 10.873 1.00 63.53 178 HIS A N 1
ATOM 1376 C CA . HIS A 1 178 ? 10.407 -6.716 10.559 1.00 63.53 178 HIS A CA 1
ATOM 1377 C C . HIS A 1 178 ? 9.276 -6.546 9.542 1.00 63.53 178 HIS A C 1
ATOM 1379 O O . HIS A 1 178 ? 9.072 -7.432 8.713 1.00 63.53 178 HIS A O 1
ATOM 1385 N N . SER A 1 179 ? 8.526 -5.444 9.600 1.00 73.69 179 SER A N 1
ATOM 1386 C CA . SER A 1 179 ? 7.355 -5.249 8.738 1.00 73.69 179 SER A CA 1
ATOM 1387 C C . SER A 1 179 ? 6.877 -3.801 8.726 1.00 73.69 179 SER A C 1
ATOM 1389 O O . SER A 1 179 ? 7.037 -3.090 9.714 1.00 73.69 179 SER A O 1
ATOM 1391 N N . VAL A 1 180 ? 6.175 -3.426 7.660 1.00 84.38 180 VAL A N 1
ATOM 1392 C CA . VAL A 1 180 ? 5.422 -2.174 7.553 1.00 84.38 180 VAL A CA 1
ATOM 1393 C C . VAL A 1 180 ? 3.980 -2.502 7.176 1.00 84.38 180 VAL A C 1
ATOM 1395 O O . VAL A 1 180 ? 3.737 -3.295 6.266 1.00 84.38 180 VAL A O 1
ATOM 1398 N N . SER A 1 181 ? 3.021 -1.905 7.877 1.00 88.44 181 SER A N 1
ATOM 1399 C CA . SER A 1 181 ? 1.625 -1.895 7.450 1.00 88.44 181 SER A CA 1
ATOM 1400 C C . SER A 1 181 ? 1.484 -0.920 6.292 1.00 88.44 181 SER A C 1
ATOM 1402 O O . SER A 1 181 ? 1.791 0.265 6.425 1.00 88.44 181 SER A O 1
ATOM 1404 N N . THR A 1 182 ? 1.045 -1.422 5.148 1.00 91.38 182 THR A N 1
ATOM 1405 C CA . THR A 1 182 ? 0.804 -0.613 3.954 1.00 91.38 182 THR A CA 1
ATOM 1406 C C . THR A 1 182 ? -0.691 -0.474 3.721 1.00 91.38 182 THR A C 1
ATOM 1408 O O . THR A 1 182 ? -1.510 -0.934 4.516 1.00 91.38 182 THR A O 1
ATOM 1411 N N . ASP A 1 183 ? -1.048 0.123 2.597 1.00 91.25 183 ASP A N 1
ATOM 1412 C CA . ASP A 1 183 ? -2.414 0.247 2.143 1.00 91.25 183 ASP A CA 1
ATOM 1413 C C . ASP A 1 183 ? -2.921 -1.022 1.444 1.00 91.25 183 ASP A C 1
ATOM 1415 O O . ASP A 1 183 ? -3.926 -0.982 0.740 1.00 91.25 183 ASP A O 1
ATOM 1419 N N . GLN A 1 184 ? -2.242 -2.155 1.637 1.00 94.50 184 GLN A N 1
ATOM 1420 C CA . GLN A 1 184 ? -2.681 -3.449 1.142 1.00 94.50 184 GLN A CA 1
ATOM 1421 C C . GLN A 1 184 ? -3.875 -3.992 1.924 1.00 94.50 184 GLN A C 1
ATOM 1423 O O . GLN A 1 184 ? -3.899 -3.912 3.153 1.00 94.50 184 GLN A O 1
ATOM 1428 N N . PHE A 1 185 ? -4.851 -4.585 1.224 1.00 95.31 185 PHE A N 1
ATOM 1429 C CA . PHE A 1 185 ? -6.052 -5.113 1.863 1.00 95.31 185 PHE A CA 1
ATOM 1430 C C . PHE A 1 185 ? -5.701 -6.098 2.983 1.00 95.31 185 PHE A C 1
ATOM 1432 O O . PHE A 1 185 ? -5.055 -7.124 2.763 1.00 95.31 185 PHE A O 1
ATOM 1439 N N . ASN A 1 186 ? -6.168 -5.803 4.195 1.00 95.31 186 ASN A N 1
ATOM 1440 C CA . ASN A 1 186 ? -5.881 -6.606 5.373 1.00 95.31 186 ASN A CA 1
ATOM 1441 C C . ASN A 1 186 ? -7.142 -7.370 5.804 1.00 95.31 186 ASN A C 1
ATOM 1443 O O . ASN A 1 186 ? -8.085 -6.790 6.344 1.00 95.31 186 ASN A O 1
ATOM 1447 N N . ALA A 1 187 ? -7.149 -8.685 5.569 1.00 95.06 187 ALA A N 1
ATOM 1448 C CA . ALA A 1 187 ? -8.288 -9.551 5.872 1.00 95.06 187 ALA A CA 1
ATOM 1449 C C . ALA A 1 187 ? -8.616 -9.619 7.376 1.00 95.06 187 ALA A C 1
ATOM 1451 O O . ALA A 1 187 ? -9.784 -9.746 7.742 1.00 95.06 187 ALA A O 1
ATOM 1452 N N . GLU A 1 188 ? -7.610 -9.502 8.244 1.00 95.44 188 GLU A N 1
ATOM 1453 C CA . GLU A 1 188 ? -7.793 -9.476 9.696 1.00 95.44 188 GLU A CA 1
ATOM 1454 C C . GLU A 1 188 ? -8.431 -8.156 10.141 1.00 95.44 188 GLU A C 1
ATOM 1456 O O . GLU A 1 188 ? -9.428 -8.156 10.865 1.00 95.44 188 GLU A O 1
ATOM 1461 N N . ALA A 1 189 ? -7.931 -7.026 9.633 1.00 96.31 189 ALA A N 1
ATOM 1462 C CA . ALA A 1 189 ? -8.532 -5.725 9.903 1.00 96.31 189 ALA A CA 1
ATOM 1463 C C . ALA A 1 189 ? -9.978 -5.663 9.388 1.00 96.31 189 ALA A C 1
ATOM 1465 O O . ALA A 1 189 ? -10.873 -5.189 10.092 1.00 96.31 189 ALA A O 1
ATOM 1466 N N . TYR A 1 190 ? -10.219 -6.209 8.192 1.00 96.75 190 TYR A N 1
ATOM 1467 C CA . TYR A 1 190 ? -11.555 -6.366 7.630 1.00 96.75 190 TYR A CA 1
ATOM 1468 C C . TYR A 1 190 ? -12.462 -7.177 8.560 1.00 96.75 190 TYR A C 1
ATOM 1470 O O . TYR A 1 190 ? -13.562 -6.722 8.869 1.00 96.75 190 TYR A O 1
ATOM 1478 N N . PHE A 1 191 ? -12.004 -8.333 9.047 1.00 96.81 191 PHE A N 1
ATOM 1479 C CA . PHE A 1 191 ? -12.761 -9.184 9.966 1.00 96.81 191 PHE A CA 1
ATOM 1480 C C . PHE A 1 191 ? -13.172 -8.438 11.243 1.00 96.81 191 PHE A C 1
ATOM 1482 O O . PHE A 1 191 ? -14.354 -8.435 11.591 1.00 96.81 191 PHE A O 1
ATOM 1489 N N . PHE A 1 192 ? -12.243 -7.740 11.902 1.00 97.44 192 PHE A N 1
ATOM 1490 C CA . PHE A 1 192 ? -12.565 -6.943 13.091 1.00 97.44 192 PHE A CA 1
ATOM 1491 C C . PHE A 1 192 ? -13.545 -5.806 12.787 1.00 97.44 192 PHE A C 1
ATOM 1493 O O . PHE A 1 192 ? -14.469 -5.567 13.568 1.00 97.44 192 PHE A O 1
ATOM 1500 N N . CYS A 1 193 ? -13.416 -5.163 11.625 1.00 96.62 193 CYS A N 1
ATOM 1501 C CA . CYS A 1 193 ? -14.389 -4.170 11.180 1.00 96.62 193 CYS A CA 1
ATOM 1502 C C . CYS A 1 193 ? -15.788 -4.778 11.009 1.00 96.62 193 CYS A C 1
ATOM 1504 O O . CYS A 1 193 ? -16.768 -4.181 11.452 1.00 96.62 193 CYS A O 1
ATOM 1506 N N . GLN A 1 194 ? -15.905 -5.995 10.469 1.00 95.69 194 GLN A N 1
ATOM 1507 C CA . GLN A 1 194 ? -17.204 -6.674 10.360 1.00 95.69 194 GLN A CA 1
ATOM 1508 C C . GLN A 1 194 ? -17.817 -7.033 11.724 1.00 95.69 194 GLN A C 1
ATOM 1510 O O . GLN A 1 194 ? -19.034 -7.166 11.832 1.00 95.69 194 GLN A O 1
ATOM 1515 N N . LEU A 1 195 ? -17.005 -7.135 12.780 1.00 95.12 195 LEU A N 1
ATOM 1516 C CA . LEU A 1 195 ? -17.468 -7.290 14.164 1.00 95.12 195 LEU A CA 1
ATOM 1517 C C . LEU A 1 195 ? -17.802 -5.954 14.853 1.00 95.12 195 LEU A C 1
ATOM 1519 O O . LEU A 1 195 ? -18.173 -5.943 16.026 1.00 95.12 195 LEU A O 1
ATOM 1523 N N . GLY A 1 196 ? -17.686 -4.828 14.143 1.00 95.06 196 GLY A N 1
ATOM 1524 C CA . GLY A 1 196 ? -18.001 -3.497 14.657 1.00 95.06 196 GLY A CA 1
ATOM 1525 C C . GLY A 1 196 ? -16.844 -2.794 15.369 1.00 95.06 196 GLY A C 1
ATOM 1526 O O . GLY A 1 196 ? -17.094 -1.820 16.076 1.00 95.06 196 GLY A O 1
ATOM 1527 N N . TYR A 1 197 ? -15.604 -3.260 15.195 1.00 97.38 197 TYR A N 1
ATOM 1528 C CA . TYR A 1 197 ? -14.405 -2.589 15.703 1.00 97.38 197 TYR A CA 1
ATOM 1529 C C . TYR A 1 197 ? -13.829 -1.617 14.666 1.00 97.38 197 TYR A C 1
ATOM 1531 O O . TYR A 1 197 ? -14.003 -1.788 13.465 1.00 97.38 197 TYR A O 1
ATOM 1539 N N . ALA A 1 198 ? -13.097 -0.611 15.129 1.00 97.31 198 ALA A N 1
ATOM 1540 C CA . ALA A 1 198 ? -12.101 0.086 14.327 1.00 97.31 198 ALA A CA 1
ATOM 1541 C C . ALA A 1 198 ? -10.736 -0.583 14.534 1.00 97.31 198 ALA A C 1
ATOM 1543 O O . ALA A 1 198 ? -10.483 -1.170 15.589 1.00 97.31 198 ALA A O 1
ATOM 1544 N N . VAL A 1 199 ? -9.846 -0.472 13.554 1.00 97.69 199 VAL A N 1
ATOM 1545 C CA . VAL A 1 199 ? -8.501 -1.056 13.592 1.00 97.69 199 VAL A CA 1
ATOM 1546 C C . VAL A 1 199 ? -7.476 0.019 13.262 1.00 97.69 199 VAL A C 1
ATOM 1548 O O . VAL A 1 199 ? -7.562 0.652 12.215 1.00 97.69 199 VAL A O 1
ATOM 1551 N N . LEU A 1 200 ? -6.503 0.223 14.147 1.00 96.12 200 LEU A N 1
ATOM 1552 C CA . LEU A 1 200 ? -5.380 1.134 13.940 1.00 96.12 200 LEU A CA 1
ATOM 1553 C C . LEU A 1 200 ? -4.106 0.326 13.680 1.00 96.12 200 LEU A C 1
ATOM 1555 O O . LEU A 1 200 ? -3.547 -0.272 14.602 1.00 96.12 200 LEU A O 1
ATOM 1559 N N . LEU A 1 201 ? -3.653 0.329 12.428 1.00 94.88 201 LEU A N 1
ATOM 1560 C CA . LEU A 1 201 ? -2.392 -0.264 11.996 1.00 94.88 201 LEU A CA 1
ATOM 1561 C C . LEU A 1 201 ? -1.270 0.751 12.217 1.00 94.88 201 LEU A C 1
ATOM 1563 O O . LEU A 1 201 ? -1.131 1.703 11.450 1.00 94.88 201 LEU A O 1
ATOM 1567 N N . VAL A 1 202 ? -0.501 0.587 13.291 1.00 91.56 202 VAL A N 1
ATOM 1568 C CA . VAL A 1 202 ? 0.540 1.551 13.678 1.00 91.56 202 VAL A CA 1
ATOM 1569 C C . VAL A 1 202 ? 1.868 1.142 13.064 1.00 91.56 202 VAL A C 1
ATOM 1571 O O . VAL A 1 202 ? 2.314 0.033 13.330 1.00 91.56 202 VAL A O 1
ATOM 1574 N N . ASN A 1 203 ? 2.521 2.042 12.320 1.00 88.12 203 ASN A N 1
ATOM 1575 C CA . ASN A 1 203 ? 3.898 1.862 11.860 1.00 88.12 203 ASN A CA 1
ATOM 1576 C C . ASN A 1 203 ? 4.865 2.567 12.816 1.00 88.12 203 ASN A C 1
ATOM 1578 O O . ASN A 1 203 ? 5.144 3.760 12.676 1.00 88.12 203 ASN A O 1
ATOM 1582 N N . TYR A 1 204 ? 5.379 1.834 13.804 1.00 81.38 204 TYR A N 1
ATOM 1583 C CA . TYR A 1 204 ? 6.428 2.341 14.687 1.00 81.38 204 TYR A CA 1
ATOM 1584 C C . TYR A 1 204 ? 7.819 2.063 14.103 1.00 81.38 204 TYR A C 1
ATOM 1586 O O . TYR A 1 204 ? 8.013 1.195 13.253 1.00 81.38 204 TYR A O 1
ATOM 1594 N N . ARG A 1 205 ? 8.814 2.811 14.575 1.00 72.88 205 ARG A N 1
ATOM 1595 C CA . ARG A 1 205 ? 10.224 2.595 14.248 1.00 72.88 205 ARG A CA 1
ATOM 1596 C C . ARG A 1 205 ? 11.007 2.493 15.533 1.00 72.88 205 ARG A C 1
ATOM 1598 O O . ARG A 1 205 ? 10.741 3.250 16.467 1.00 72.88 205 ARG A O 1
ATOM 1605 N N . ASP A 1 206 ? 11.948 1.560 15.582 1.00 62.91 206 ASP A N 1
ATOM 1606 C CA . ASP A 1 206 ? 12.870 1.518 16.705 1.00 62.91 206 ASP A CA 1
ATOM 1607 C C . ASP A 1 206 ? 13.706 2.803 16.690 1.00 62.91 206 ASP A C 1
ATOM 1609 O O . ASP A 1 206 ? 14.239 3.205 15.647 1.00 62.91 206 ASP A O 1
ATOM 1613 N N . ARG A 1 207 ? 13.826 3.467 17.842 1.00 60.31 207 ARG A N 1
ATOM 1614 C CA . ARG A 1 207 ? 14.860 4.487 18.001 1.00 60.31 207 ARG A CA 1
ATOM 1615 C C . ARG A 1 207 ? 16.149 3.702 18.071 1.00 60.31 207 ARG A C 1
ATOM 1617 O O . ARG A 1 207 ? 16.503 3.221 19.145 1.00 60.31 207 ARG A O 1
ATOM 1624 N N . GLY A 1 208 ? 16.804 3.525 16.922 1.00 51.44 208 GLY A N 1
ATOM 1625 C CA . GLY A 1 208 ? 18.112 2.893 16.854 1.00 51.44 208 GLY A CA 1
ATOM 1626 C C . GLY A 1 208 ? 18.935 3.412 18.022 1.00 51.44 208 GLY A C 1
ATOM 1627 O O . GLY A 1 208 ? 19.078 4.625 18.168 1.00 51.44 208 GLY A O 1
ATOM 1628 N N . ARG A 1 209 ? 19.336 2.503 18.922 1.00 43.00 209 ARG A N 1
ATOM 1629 C CA . ARG A 1 209 ? 20.118 2.851 20.109 1.00 43.00 209 ARG A CA 1
ATOM 1630 C C . ARG A 1 209 ? 21.263 3.709 19.610 1.00 43.00 209 ARG A C 1
ATOM 1632 O O . ARG A 1 209 ? 22.120 3.192 18.890 1.00 43.00 209 ARG A O 1
ATOM 1639 N N . ASP A 1 210 ? 21.247 4.986 19.963 1.00 46.00 210 ASP A N 1
ATOM 1640 C CA . ASP A 1 210 ? 22.380 5.855 19.737 1.00 46.00 210 ASP A CA 1
ATOM 1641 C C . ASP A 1 210 ? 23.524 5.183 20.495 1.00 46.00 210 ASP A C 1
ATOM 1643 O O . ASP A 1 210 ? 23.538 5.123 21.730 1.00 46.00 210 ASP A O 1
ATOM 1647 N N . ARG A 1 211 ? 24.407 4.495 19.765 1.00 42.03 211 ARG A N 1
ATOM 1648 C CA . ARG A 1 211 ? 25.645 3.988 20.339 1.00 42.03 211 ARG A CA 1
ATOM 1649 C C . ARG A 1 211 ? 26.492 5.231 20.493 1.00 42.03 211 ARG A C 1
ATOM 1651 O O . ARG A 1 211 ? 27.347 5.490 19.654 1.00 42.03 211 ARG A O 1
ATOM 1658 N N . GLY A 1 212 ? 26.200 5.992 21.548 1.00 37.56 212 GLY A N 1
ATOM 1659 C CA . GLY A 1 212 ? 27.058 7.065 22.001 1.00 37.56 212 GLY A CA 1
ATOM 1660 C C . GLY A 1 212 ? 28.477 6.527 21.990 1.00 37.56 212 GLY A C 1
ATOM 1661 O O . GLY A 1 212 ? 28.737 5.437 22.520 1.00 37.56 212 GLY A O 1
ATOM 1662 N N . SER A 1 213 ? 29.351 7.244 21.291 1.00 43.09 213 SER A N 1
ATOM 1663 C CA . SER A 1 213 ? 30.785 7.066 21.397 1.00 43.09 213 SER A CA 1
ATOM 1664 C C . SER A 1 213 ? 31.112 6.996 22.884 1.00 43.09 213 SER A C 1
ATOM 1666 O O . SER A 1 213 ? 30.919 7.954 23.632 1.00 43.09 213 SER A O 1
ATOM 1668 N N . ARG A 1 214 ? 31.499 5.804 23.337 1.00 39.41 214 ARG A N 1
ATOM 1669 C CA . ARG A 1 214 ? 32.205 5.676 24.602 1.00 39.41 214 ARG A CA 1
ATOM 1670 C C . ARG A 1 214 ? 33.612 6.169 24.307 1.00 39.41 214 ARG A C 1
ATOM 1672 O O . ARG A 1 214 ? 34.413 5.395 23.786 1.00 39.41 214 ARG A O 1
ATOM 1679 N N . ASP A 1 215 ? 33.819 7.455 24.547 1.00 44.47 215 ASP A N 1
ATOM 1680 C CA . ASP A 1 215 ? 35.140 7.999 24.853 1.00 44.47 215 ASP A CA 1
ATOM 1681 C C . ASP A 1 215 ? 35.550 7.565 26.271 1.00 44.47 215 ASP A C 1
ATOM 1683 O O . ASP A 1 215 ? 34.649 7.445 27.141 1.00 44.47 215 ASP A O 1
#

Secondary structure (DSSP, 8-state):
-----SS----GGG--SS---PPPP-SSTTT------S---S--B-TTS-EEEEEEEETTEEEEEEEETTT--EEEPPPPTT-SEEEEEEEETTEEEEEEE-TTS--EEEEEE-SSSSPPP--EETT---PPPGGG-EEEEEEEEE-SSS-EEEEEEEEESS--TT--EEEEEEETTT----SS--HHHHHHHHTT-EEEEEEE-----------

Radius of gyration: 20.06 Å; chains: 1; bounding box: 59×31×51 Å

pLDDT: mean 78.78, std 20.44, range [26.17, 97.69]

Foldseek 3Di:
DDDLDDDDDPPPVPDDVDPDDPDQDEPCPPFDDDAPDPDAANAQAAPVRQKGWFWHDTAQAIWIWIAGPVRRYIDTEDADPPAPYKGFHHDDHQKTWIFGFAQFFAIFIWIWGDDDDDHTDGDDTPRHPGHDPLQLTKDKDKDWDDDPDDDIWIKIKMARPDADPDAAEDEAEDEPPPDHNHRGHDVVQSVSRNVRHMYIYTYDYDPPPPPPPPD

InterPro domains:
  IPR029058 Alpha/Beta hydrolase fold [G3DSA:3.40.50.1820] (126-214)
  IPR029058 Alpha/Beta hydrolase fold [SSF53474] (142-207)